Protein AF-A0A0R3S8S6-F1 (afdb_monomer)

Sequence (269 aa):
MDECARLHRIPRLSDKRCGFDFGYGSLNDTEYMCRTKYHIKIIQCVKDRWEAISDLPTEPDFLKVVWAHTLNTERYERAAAYICRQHNLRIFQQHKNACLREAEQAAESCSRQTDESIQELVKTLKNQSMNANGDTYHRDLGRIMQVYECKGMRKKLNCLHTLLTSYCSNDAVQLIMNYFIESLPKDCKYQYRIASSSDFDLITTAGSNPSAMQGDDGTPSRSGQPLPLHLSAALNHPIDPESLNHSDRPLSSFMPILLIASLILALDG

Structure (mmCIF, N/CA/C/O backbone):
data_AF-A0A0R3S8S6-F1
#
_entry.id   AF-A0A0R3S8S6-F1
#
loop_
_atom_site.group_PDB
_atom_site.id
_atom_site.type_symbol
_atom_site.label_atom_id
_atom_site.label_alt_id
_atom_site.label_comp_id
_atom_site.label_asym_id
_atom_site.label_entity_id
_atom_site.label_seq_id
_atom_site.pdbx_PDB_ins_code
_atom_site.Cartn_x
_atom_site.Cartn_y
_atom_site.Cartn_z
_atom_site.occupancy
_atom_site.B_iso_or_equiv
_atom_site.auth_seq_id
_atom_site.auth_comp_id
_atom_site.auth_asym_id
_atom_site.auth_atom_id
_atom_site.pdbx_PDB_model_num
ATOM 1 N N . MET A 1 1 ? -3.122 -7.075 -15.033 1.00 70.69 1 MET A N 1
ATOM 2 C CA . MET A 1 1 ? -3.807 -7.339 -13.745 1.00 70.69 1 MET A CA 1
ATOM 3 C C . MET A 1 1 ? -5.064 -8.171 -13.924 1.00 70.69 1 MET A C 1
ATOM 5 O O . MET A 1 1 ? -5.178 -9.189 -13.257 1.00 70.69 1 MET A O 1
ATOM 9 N N . ASP A 1 2 ? -5.968 -7.776 -14.820 1.00 80.31 2 ASP A N 1
ATOM 10 C CA . ASP A 1 2 ? -7.259 -8.448 -15.064 1.00 80.31 2 ASP A CA 1
ATOM 11 C C . ASP A 1 2 ? -7.095 -9.939 -15.334 1.00 80.31 2 ASP A C 1
ATOM 13 O O . ASP A 1 2 ? -7.774 -10.768 -14.736 1.00 80.31 2 ASP A O 1
ATOM 17 N N . GLU A 1 3 ? -6.104 -10.274 -16.155 1.00 87.00 3 GLU A N 1
ATOM 18 C CA . GLU A 1 3 ? -5.781 -11.657 -16.474 1.00 87.00 3 GLU A CA 1
ATOM 19 C C . GLU A 1 3 ? -5.323 -12.459 -15.249 1.00 87.00 3 GLU A C 1
ATOM 21 O O . GLU A 1 3 ? -5.787 -13.572 -15.030 1.00 87.00 3 GLU A O 1
ATOM 26 N N . CYS A 1 4 ? -4.486 -11.875 -14.389 1.00 88.50 4 CYS A N 1
ATOM 27 C CA . CYS A 1 4 ? -4.061 -12.515 -13.143 1.00 88.50 4 CYS A CA 1
ATOM 28 C C . CYS A 1 4 ? -5.217 -12.677 -12.151 1.00 88.50 4 CYS A C 1
ATOM 30 O O . CYS A 1 4 ? -5.338 -13.714 -11.503 1.00 88.50 4 CYS A O 1
ATOM 32 N N . ALA A 1 5 ? -6.100 -11.681 -12.052 1.00 87.62 5 ALA A N 1
ATOM 33 C CA . ALA A 1 5 ? -7.300 -11.767 -11.224 1.00 87.62 5 ALA A CA 1
ATOM 34 C C . ALA A 1 5 ? -8.238 -12.887 -11.715 1.00 87.62 5 ALA A C 1
ATOM 36 O O . ALA A 1 5 ? -8.707 -13.698 -10.914 1.00 87.62 5 ALA A O 1
ATOM 37 N N . ARG A 1 6 ? -8.434 -12.986 -13.038 1.00 91.00 6 ARG A N 1
ATOM 38 C CA . ARG A 1 6 ? -9.210 -14.043 -13.702 1.00 91.00 6 ARG A CA 1
ATOM 39 C C . ARG A 1 6 ? -8.610 -15.427 -13.453 1.00 91.00 6 ARG A C 1
ATOM 41 O O . ARG A 1 6 ? -9.325 -16.323 -13.009 1.00 91.00 6 ARG A O 1
ATOM 48 N N . LEU A 1 7 ? -7.307 -15.582 -13.683 1.00 90.38 7 LEU A N 1
ATOM 49 C CA . LEU A 1 7 ? -6.577 -16.843 -13.528 1.00 90.38 7 LEU A CA 1
ATOM 50 C C . LEU A 1 7 ? -6.649 -17.371 -12.092 1.00 90.38 7 LEU A C 1
ATOM 52 O O . LEU A 1 7 ? -6.899 -18.553 -11.870 1.00 90.38 7 LEU A O 1
ATOM 56 N N . HIS A 1 8 ? -6.507 -16.482 -11.109 1.00 87.25 8 HIS A N 1
ATOM 57 C CA . HIS A 1 8 ? -6.577 -16.848 -9.697 1.00 87.25 8 HIS A CA 1
ATOM 58 C C . HIS A 1 8 ? -7.996 -16.824 -9.108 1.00 87.25 8 HIS A C 1
ATOM 60 O O . HIS A 1 8 ? -8.154 -17.155 -7.934 1.00 87.25 8 HIS A O 1
ATOM 66 N N . ARG A 1 9 ? -9.023 -16.470 -9.897 1.00 89.44 9 ARG A N 1
ATOM 67 C CA . ARG A 1 9 ? -10.433 -16.359 -9.467 1.00 89.44 9 ARG A CA 1
ATOM 68 C C . ARG A 1 9 ? -10.610 -15.485 -8.220 1.00 89.44 9 ARG A C 1
ATOM 70 O O . ARG A 1 9 ? -11.323 -15.841 -7.284 1.00 89.44 9 ARG A O 1
ATOM 77 N N . ILE A 1 10 ? -9.934 -14.345 -8.204 1.00 86.19 10 ILE A N 1
ATOM 78 C CA . ILE A 1 10 ? -9.926 -13.390 -7.092 1.00 86.19 10 ILE A CA 1
ATOM 79 C C . ILE A 1 10 ? -10.331 -12.001 -7.586 1.00 86.19 10 ILE A C 1
ATOM 81 O O . ILE A 1 10 ? -10.156 -11.703 -8.769 1.00 86.19 10 ILE A O 1
ATOM 85 N N . PRO A 1 11 ? -10.859 -11.133 -6.701 1.00 80.75 11 PRO A N 1
ATOM 86 C CA . PRO A 1 11 ? -11.148 -9.756 -7.059 1.00 80.75 11 PRO A CA 1
ATOM 87 C C . PRO A 1 11 ? -9.906 -9.068 -7.614 1.00 80.75 11 PRO A C 1
ATOM 89 O O . PRO A 1 11 ? -8.798 -9.215 -7.091 1.00 80.75 11 PRO A O 1
ATOM 92 N N . ARG A 1 12 ? -10.113 -8.297 -8.677 1.00 80.50 12 ARG A N 1
ATOM 93 C CA . ARG A 1 12 ? -9.093 -7.409 -9.215 1.00 80.50 12 ARG A CA 1
ATOM 94 C C . ARG A 1 12 ? -8.690 -6.398 -8.141 1.00 80.50 12 ARG A C 1
ATOM 96 O O . ARG A 1 12 ? -9.543 -5.892 -7.415 1.00 80.50 12 ARG A O 1
ATOM 103 N N . LEU A 1 13 ? -7.400 -6.083 -8.066 1.00 77.62 13 LEU A N 1
ATOM 104 C CA . LEU A 1 13 ? -6.923 -5.011 -7.195 1.00 77.62 13 LEU A CA 1
ATOM 105 C C . LEU A 1 13 ? -7.536 -3.674 -7.632 1.00 77.62 13 LEU A C 1
ATOM 107 O O . LEU A 1 13 ? -7.738 -3.433 -8.825 1.00 77.62 13 LEU A O 1
ATOM 111 N N . SER A 1 14 ? -7.886 -2.837 -6.655 1.00 69.62 14 SER A N 1
ATOM 112 C CA . SER A 1 14 ? -8.436 -1.507 -6.922 1.00 69.62 14 SER A CA 1
ATOM 113 C C . SER A 1 14 ? -7.393 -0.636 -7.613 1.00 69.62 14 SER A C 1
ATOM 115 O O . SER A 1 14 ? -6.269 -0.525 -7.130 1.00 69.62 14 SER A O 1
ATOM 117 N N . ASP A 1 15 ? -7.797 0.046 -8.686 1.00 62.78 15 ASP A N 1
ATOM 118 C CA . ASP A 1 15 ? -6.952 1.057 -9.338 1.00 62.78 15 ASP A CA 1
ATOM 119 C C . ASP A 1 15 ? -6.905 2.374 -8.574 1.00 62.78 15 ASP A C 1
ATOM 121 O O . ASP A 1 15 ? -6.052 3.225 -8.830 1.00 62.78 15 ASP A O 1
ATOM 125 N N . LYS A 1 16 ? -7.865 2.589 -7.677 1.00 64.75 16 LYS A N 1
ATOM 126 C CA . LYS A 1 16 ? -7.995 3.834 -6.934 1.00 64.75 16 LYS A CA 1
ATOM 127 C C . LYS A 1 16 ? -7.338 3.666 -5.578 1.00 64.75 16 LYS A C 1
ATOM 129 O O . LYS A 1 16 ? -7.649 2.722 -4.847 1.00 64.75 16 LYS A O 1
ATOM 134 N N . ARG A 1 17 ? -6.481 4.630 -5.237 1.00 70.12 17 ARG A N 1
ATOM 135 C CA . ARG A 1 17 ? -6.082 4.864 -3.853 1.00 70.12 17 ARG A CA 1
ATOM 136 C C . ARG A 1 17 ? -7.316 5.308 -3.095 1.00 70.12 17 ARG A C 1
ATOM 138 O O . ARG A 1 17 ? -7.824 6.398 -3.333 1.00 70.12 17 ARG A O 1
ATOM 145 N N . CYS A 1 18 ? -7.797 4.440 -2.224 1.00 72.12 18 CYS A N 1
ATOM 146 C CA . CYS A 1 18 ? -8.945 4.708 -1.382 1.00 72.12 18 CYS A CA 1
ATOM 147 C C . CYS A 1 18 ? -8.538 4.509 0.071 1.00 72.12 18 CYS A C 1
ATOM 149 O O . CYS A 1 18 ? -7.822 3.563 0.416 1.00 72.12 18 CYS A O 1
ATOM 151 N N . GLY A 1 19 ? -8.998 5.427 0.911 1.00 85.56 19 GLY A N 1
ATOM 152 C CA . GLY A 1 19 ? -8.721 5.417 2.333 1.00 85.56 19 GLY A CA 1
ATOM 153 C C . GLY A 1 19 ? -7.234 5.352 2.679 1.00 85.56 19 GLY A C 1
ATOM 154 O O . GLY A 1 19 ? -6.403 6.083 2.138 1.00 85.56 19 GLY A O 1
ATOM 155 N N . PHE A 1 20 ? -6.880 4.426 3.565 1.00 86.94 20 PHE A N 1
ATOM 156 C CA . PHE A 1 20 ? -5.501 4.228 4.012 1.00 86.94 20 PHE A CA 1
ATOM 157 C C . PHE A 1 20 ? -4.547 3.752 2.911 1.00 86.94 20 PHE A C 1
ATOM 159 O O . PHE A 1 20 ? -3.335 3.832 3.104 1.00 86.94 20 PHE A O 1
ATOM 166 N N . ASP A 1 21 ? -5.055 3.269 1.771 1.00 85.94 21 ASP A N 1
ATOM 167 C CA . ASP A 1 21 ? -4.245 2.713 0.685 1.00 85.94 21 ASP A CA 1
ATOM 168 C C . ASP A 1 21 ? -3.327 1.589 1.194 1.00 85.94 21 ASP A C 1
ATOM 170 O O . ASP A 1 21 ? -2.100 1.707 1.241 1.00 85.94 21 ASP A O 1
ATOM 174 N N . PHE A 1 22 ? -3.948 0.491 1.637 1.00 83.19 22 PHE A N 1
ATOM 175 C CA . PHE A 1 22 ? -3.236 -0.692 2.124 1.00 83.19 22 PHE A CA 1
ATOM 176 C C . PHE A 1 22 ? -2.489 -1.447 1.007 1.00 83.19 22 PHE A C 1
ATOM 178 O O . PHE A 1 22 ? -1.800 -2.420 1.290 1.00 83.19 22 PHE A O 1
ATOM 185 N N . GLY A 1 23 ? -2.610 -1.044 -0.261 1.00 76.12 23 GLY A N 1
ATOM 186 C CA . GLY A 1 23 ? -2.022 -1.771 -1.393 1.00 76.12 23 GLY A CA 1
ATOM 187 C C . GLY A 1 23 ? -2.794 -3.033 -1.796 1.00 76.12 23 GLY A C 1
ATOM 188 O O . GLY A 1 23 ? -2.374 -3.754 -2.696 1.00 76.12 23 GLY A O 1
ATOM 189 N N . TYR A 1 24 ? -3.934 -3.299 -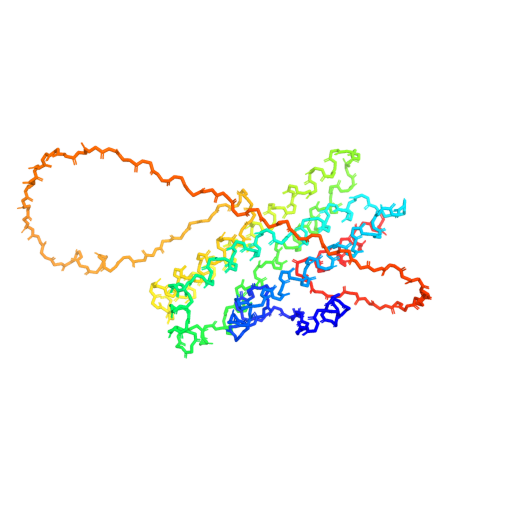1.156 1.00 74.25 24 TYR A N 1
ATOM 190 C CA . TYR A 1 24 ? -4.858 -4.364 -1.550 1.00 74.25 24 TYR A CA 1
ATOM 191 C C . TYR A 1 24 ? -6.316 -3.918 -1.633 1.00 74.25 24 TYR A C 1
ATOM 193 O O . TYR A 1 24 ? -7.094 -4.550 -2.341 1.00 74.25 24 TYR A O 1
ATOM 201 N N . GLY A 1 25 ? -6.687 -2.809 -1.000 1.00 77.69 25 GLY A N 1
ATOM 202 C CA . GLY A 1 25 ? -8.043 -2.284 -1.059 1.00 77.69 25 GLY A CA 1
ATOM 203 C C . GLY A 1 25 ? -8.373 -1.437 0.160 1.00 77.69 25 GLY A C 1
ATOM 204 O O . GLY A 1 25 ? -7.506 -0.764 0.723 1.00 77.69 25 GLY A O 1
ATOM 205 N N . SER A 1 26 ? -9.642 -1.491 0.542 1.00 82.75 26 SER A N 1
ATOM 206 C CA . SER A 1 26 ? -10.213 -0.797 1.695 1.00 82.75 26 SER A CA 1
ATOM 207 C C . SER A 1 26 ? -9.999 -1.573 2.996 1.00 82.75 26 SER A C 1
ATOM 209 O O . SER A 1 26 ? -9.589 -2.736 2.991 1.00 82.75 26 SER A O 1
ATOM 211 N N . LEU A 1 27 ? -10.403 -0.981 4.125 1.00 88.31 27 LEU A N 1
ATOM 212 C CA . LEU A 1 27 ? -10.488 -1.692 5.408 1.00 88.31 27 LEU A CA 1
ATOM 213 C C . LEU A 1 27 ? -11.359 -2.965 5.355 1.00 88.31 27 LEU A C 1
ATOM 215 O O . LEU A 1 27 ? -11.251 -3.840 6.217 1.00 88.31 27 LEU A O 1
ATOM 219 N N . ASN A 1 28 ? -12.276 -3.077 4.387 1.00 88.38 28 ASN A N 1
ATOM 220 C CA . ASN A 1 28 ? -13.128 -4.259 4.257 1.00 88.38 28 ASN A CA 1
ATOM 221 C C . ASN A 1 28 ? -12.386 -5.475 3.722 1.00 88.38 28 ASN A C 1
ATOM 223 O O . ASN A 1 28 ? -12.748 -6.601 4.064 1.00 88.38 28 ASN A O 1
ATOM 227 N N . ASP A 1 29 ? -11.325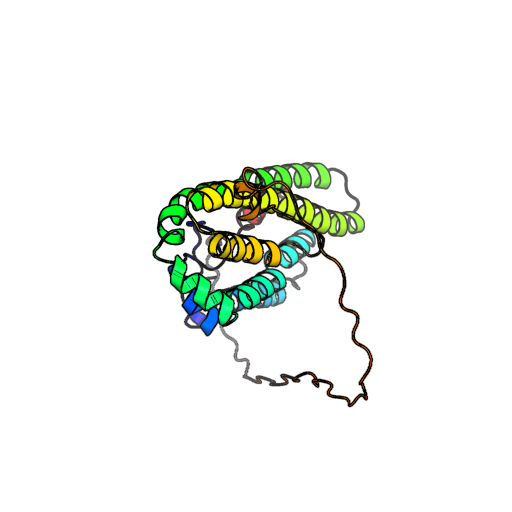 -5.243 2.962 1.00 88.88 29 ASP A N 1
ATOM 228 C CA . ASP A 1 29 ? -10.620 -6.294 2.250 1.00 88.88 29 ASP A CA 1
ATOM 229 C C . ASP A 1 29 ? -9.544 -6.955 3.120 1.00 88.88 29 ASP A C 1
ATOM 231 O O . ASP A 1 29 ? -9.046 -8.021 2.770 1.00 88.88 29 ASP A O 1
ATOM 235 N N . THR A 1 30 ? -9.219 -6.382 4.286 1.00 91.38 30 THR A N 1
ATOM 236 C CA . THR A 1 30 ? -8.148 -6.850 5.181 1.00 91.38 30 THR A CA 1
ATOM 237 C C . THR A 1 30 ? -8.312 -8.306 5.607 1.00 91.38 30 THR A C 1
ATOM 239 O O . THR A 1 30 ? -7.356 -9.074 5.552 1.00 91.38 30 THR A O 1
ATOM 242 N N . GLU A 1 31 ? -9.512 -8.742 5.996 1.00 92.44 31 GLU A N 1
ATOM 243 C CA . GLU A 1 31 ? -9.704 -10.141 6.401 1.00 92.44 31 GLU A CA 1
ATOM 244 C C . GLU A 1 31 ? -9.585 -11.103 5.220 1.00 92.44 31 GLU A C 1
ATOM 246 O O . GLU A 1 31 ? -8.969 -12.166 5.332 1.00 92.44 31 GLU A O 1
ATOM 251 N N . TYR A 1 32 ? -10.161 -10.726 4.077 1.00 91.69 32 TYR A N 1
ATOM 252 C CA . TYR A 1 32 ? -10.058 -11.515 2.857 1.00 91.69 32 TYR A CA 1
ATOM 253 C C . TYR A 1 32 ? -8.600 -11.602 2.392 1.00 91.69 32 TYR A C 1
ATOM 255 O O . TYR A 1 32 ? -8.122 -12.684 2.040 1.00 91.69 32 TYR A O 1
ATOM 263 N N . MET A 1 33 ? -7.862 -10.495 2.491 1.00 92.25 33 MET A N 1
ATOM 264 C CA . MET A 1 33 ? -6.422 -10.423 2.292 1.00 92.25 33 MET A CA 1
ATOM 265 C C . MET A 1 33 ? -5.693 -11.391 3.223 1.00 92.25 33 MET A C 1
ATOM 267 O O . MET A 1 33 ? -4.920 -12.210 2.730 1.00 92.25 33 MET A O 1
ATOM 271 N N . CYS A 1 34 ? -5.974 -11.379 4.526 1.00 94.56 34 CYS A N 1
ATOM 272 C CA . CYS A 1 34 ? -5.298 -12.259 5.477 1.00 94.56 34 CYS A CA 1
ATOM 273 C C . CYS A 1 34 ? -5.530 -13.744 5.197 1.00 94.56 34 CYS A C 1
ATOM 275 O O . CYS A 1 34 ? -4.618 -14.553 5.360 1.00 94.56 34 CYS A O 1
ATOM 277 N N . ARG A 1 35 ? -6.730 -14.109 4.732 1.00 93.38 35 ARG A N 1
ATOM 278 C CA . ARG A 1 35 ? -7.068 -15.500 4.393 1.00 93.38 35 ARG A CA 1
ATOM 279 C C . ARG A 1 35 ? -6.430 -15.960 3.086 1.00 93.38 35 ARG A C 1
ATOM 281 O O . ARG A 1 35 ? -5.998 -17.102 2.980 1.00 93.38 35 ARG A O 1
ATOM 288 N N . THR A 1 36 ? -6.407 -15.099 2.073 1.00 92.06 36 THR A N 1
ATOM 289 C CA . THR A 1 36 ? -6.117 -15.523 0.691 1.00 92.06 36 THR A CA 1
ATOM 290 C C . THR A 1 36 ? -4.777 -15.044 0.155 1.00 92.06 36 THR A C 1
ATOM 292 O O . THR A 1 36 ? -4.286 -15.615 -0.825 1.00 92.06 36 THR A O 1
ATOM 295 N N . LYS A 1 37 ? -4.212 -13.994 0.764 1.00 91.38 37 LYS A N 1
ATOM 296 C CA . LYS A 1 37 ? -3.073 -13.213 0.267 1.00 91.38 37 LYS A CA 1
ATOM 297 C C . LYS A 1 37 ? -3.257 -12.775 -1.194 1.00 91.38 37 LYS A C 1
ATOM 299 O O . LYS A 1 37 ? -2.295 -12.739 -1.955 1.00 91.38 37 LYS A O 1
ATOM 304 N N . TYR A 1 38 ? -4.496 -12.473 -1.603 1.00 90.25 38 TYR A N 1
ATOM 305 C CA . TYR A 1 38 ? -4.839 -12.262 -3.018 1.00 90.25 38 TYR A CA 1
ATOM 306 C C . TYR A 1 38 ? -4.002 -11.164 -3.691 1.00 90.25 38 TYR A C 1
ATOM 308 O O . TYR A 1 38 ? -3.574 -11.342 -4.825 1.00 90.25 38 TYR A O 1
ATOM 316 N N . HIS A 1 39 ? -3.710 -10.066 -2.992 1.00 87.88 39 HIS A N 1
ATOM 317 C CA . HIS A 1 39 ? -2.891 -8.982 -3.534 1.00 87.88 39 HIS A CA 1
ATOM 318 C C . HIS A 1 39 ? -1.466 -9.416 -3.888 1.00 87.88 39 HIS A C 1
ATOM 320 O O . HIS A 1 39 ? -1.012 -9.130 -4.990 1.00 87.88 39 HIS A O 1
ATOM 326 N N . ILE A 1 40 ? -0.806 -10.185 -3.016 1.00 91.12 40 ILE A N 1
ATOM 327 C CA . ILE A 1 40 ? 0.515 -10.769 -3.289 1.00 91.12 40 ILE A CA 1
ATOM 328 C C . ILE A 1 40 ? 0.433 -11.705 -4.495 1.00 91.12 40 ILE A C 1
ATOM 330 O O . ILE A 1 40 ? 1.253 -11.596 -5.396 1.00 91.12 40 ILE A O 1
ATOM 334 N N . LYS A 1 41 ? -0.592 -12.569 -4.563 1.00 91.44 41 LYS A N 1
ATOM 335 C CA . LYS A 1 41 ? -0.786 -13.488 -5.700 1.00 91.44 41 LYS A CA 1
ATOM 336 C C . LYS A 1 41 ? -0.939 -12.752 -7.030 1.00 91.44 41 LYS A C 1
ATOM 338 O O . LYS A 1 41 ? -0.344 -13.159 -8.019 1.00 91.44 41 LYS A O 1
ATOM 343 N N . ILE A 1 42 ? -1.715 -11.667 -7.063 1.00 89.00 42 ILE A N 1
ATOM 344 C CA . ILE A 1 42 ? -1.894 -10.877 -8.289 1.00 89.00 42 ILE A CA 1
ATOM 345 C C . ILE A 1 42 ? -0.589 -10.186 -8.673 1.00 89.00 42 ILE A C 1
ATOM 347 O O . ILE A 1 42 ? -0.217 -10.254 -9.840 1.00 89.00 42 ILE A O 1
ATOM 351 N N . ILE A 1 43 ? 0.102 -9.542 -7.725 1.00 87.88 43 ILE A N 1
ATOM 352 C CA . ILE A 1 43 ? 1.366 -8.846 -8.007 1.00 87.88 43 ILE A CA 1
ATOM 353 C C . ILE A 1 43 ? 2.420 -9.845 -8.498 1.00 87.88 43 ILE A C 1
ATOM 355 O O . ILE A 1 43 ? 3.059 -9.584 -9.512 1.00 87.88 43 ILE A O 1
ATOM 359 N N . GLN A 1 44 ? 2.537 -11.009 -7.852 1.00 90.00 44 GLN A N 1
ATOM 360 C CA . GLN A 1 44 ? 3.454 -12.069 -8.266 1.00 90.00 44 GLN A CA 1
ATOM 361 C C . GLN A 1 44 ? 3.111 -12.600 -9.661 1.00 90.00 44 GLN A C 1
ATOM 363 O O . GLN A 1 44 ? 3.986 -12.672 -10.506 1.00 90.00 44 GLN A O 1
ATOM 368 N N . CYS A 1 45 ? 1.837 -12.866 -9.959 1.00 90.94 45 CYS A N 1
ATOM 369 C CA . CYS A 1 45 ? 1.436 -13.272 -11.307 1.00 90.94 45 CYS A CA 1
ATOM 370 C C . CYS A 1 45 ? 1.777 -12.207 -12.362 1.00 90.94 45 CYS A C 1
ATOM 372 O O . CYS A 1 45 ? 2.211 -12.540 -13.461 1.00 90.94 45 CYS A O 1
ATOM 374 N N . VAL A 1 46 ? 1.590 -10.918 -12.055 1.00 88.19 46 VAL A N 1
ATOM 375 C CA . VAL A 1 46 ? 1.978 -9.837 -12.975 1.00 88.19 46 VAL A CA 1
ATOM 376 C C . VAL A 1 46 ? 3.491 -9.822 -13.174 1.00 88.19 46 VAL A C 1
ATOM 378 O O . VAL A 1 46 ? 3.935 -9.664 -14.308 1.00 88.19 46 VAL A O 1
ATOM 381 N N . LYS A 1 47 ? 4.259 -10.030 -12.100 1.00 87.12 47 LYS A N 1
ATOM 382 C CA . LYS A 1 47 ? 5.716 -10.150 -12.139 1.00 87.12 47 LYS A CA 1
ATOM 383 C C . LYS A 1 47 ? 6.159 -11.318 -13.017 1.00 87.12 47 LYS A C 1
ATOM 385 O O . LYS A 1 47 ? 6.855 -11.070 -13.989 1.00 87.12 47 LYS A O 1
ATOM 390 N N . ASP A 1 48 ? 5.685 -12.532 -12.749 1.00 88.50 48 ASP A N 1
ATOM 391 C CA . ASP A 1 48 ? 6.066 -13.744 -13.488 1.00 88.50 48 ASP A CA 1
ATOM 392 C C . ASP A 1 48 ? 5.763 -13.605 -14.986 1.00 88.50 48 ASP A C 1
ATOM 394 O O . ASP A 1 48 ? 6.551 -13.989 -15.848 1.00 88.50 48 ASP A O 1
ATOM 398 N N . ARG A 1 49 ? 4.609 -13.009 -15.314 1.00 87.06 49 ARG A N 1
ATOM 399 C CA . ARG A 1 49 ? 4.218 -1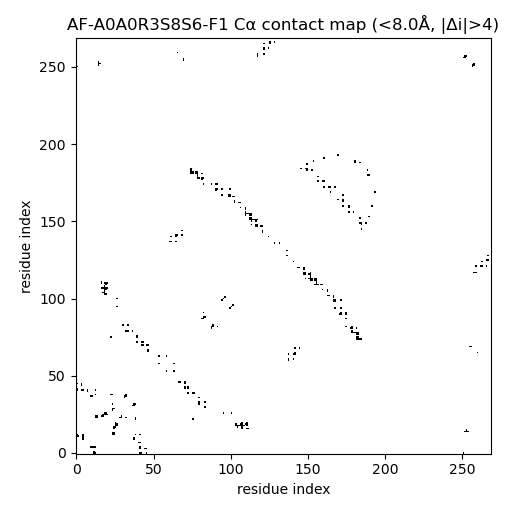2.758 -16.705 1.00 87.06 49 ARG A CA 1
ATOM 400 C C . ARG A 1 49 ? 5.087 -11.707 -17.379 1.00 87.06 49 ARG A C 1
ATOM 402 O O . ARG A 1 49 ? 5.334 -11.833 -18.572 1.00 87.06 49 ARG A O 1
ATOM 409 N N . TRP A 1 50 ? 5.485 -10.664 -16.656 1.00 83.44 50 TRP A N 1
ATOM 410 C CA . TRP A 1 50 ? 6.396 -9.662 -17.196 1.00 83.44 50 TRP A CA 1
ATOM 411 C C . TRP A 1 50 ? 7.794 -10.257 -17.389 1.00 83.44 50 TRP A C 1
ATOM 413 O O . TRP A 1 50 ? 8.3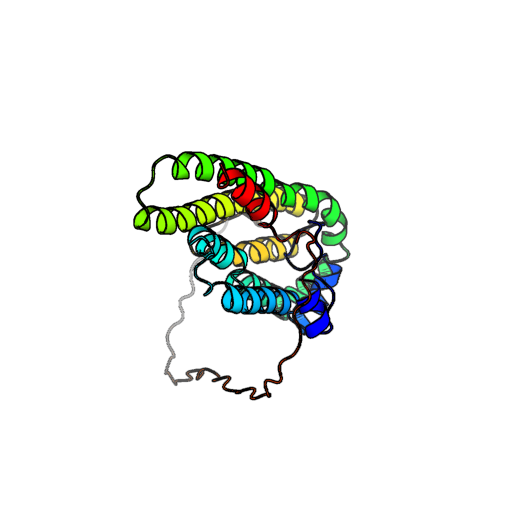49 -10.127 -18.473 1.00 83.44 50 TRP A O 1
ATOM 423 N N . GLU A 1 51 ? 8.312 -10.998 -16.407 1.00 83.25 51 GLU A N 1
ATOM 424 C CA . GLU A 1 51 ? 9.618 -11.664 -16.492 1.00 83.25 51 GLU A CA 1
ATOM 425 C C . GLU A 1 51 ? 9.681 -12.604 -17.707 1.00 83.25 51 GLU A C 1
ATOM 427 O O . GLU A 1 51 ? 10.634 -12.533 -18.478 1.00 83.25 51 GLU A O 1
ATOM 432 N N . ALA A 1 52 ? 8.612 -13.366 -17.972 1.00 82.44 52 ALA A N 1
ATOM 433 C CA . ALA A 1 52 ? 8.511 -14.252 -19.136 1.00 82.44 52 ALA A CA 1
ATOM 434 C C . ALA A 1 52 ? 8.535 -13.542 -20.508 1.00 82.44 52 ALA A C 1
ATOM 436 O O . ALA A 1 52 ? 8.767 -14.194 -21.524 1.00 82.44 52 ALA A O 1
ATOM 437 N N . ILE A 1 53 ? 8.261 -12.234 -20.561 1.00 77.81 53 ILE A N 1
ATOM 438 C CA . ILE A 1 53 ? 8.257 -11.428 -21.796 1.00 77.81 53 ILE A CA 1
ATOM 439 C C . ILE A 1 53 ? 9.502 -10.518 -21.858 1.00 77.81 53 ILE A C 1
ATOM 441 O O . ILE A 1 53 ? 9.954 -10.163 -22.943 1.00 77.81 53 ILE A O 1
ATOM 445 N N . SER A 1 54 ? 10.094 -10.180 -20.709 1.00 69.62 54 SER A N 1
ATOM 446 C CA . SER A 1 54 ? 11.220 -9.242 -20.577 1.00 69.62 54 SER A CA 1
ATOM 447 C C . SER A 1 54 ? 12.558 -9.744 -21.138 1.00 69.62 54 SER A C 1
ATOM 449 O O . SER A 1 54 ? 13.459 -8.941 -21.386 1.00 69.62 54 SER A O 1
ATOM 451 N N . ASP A 1 55 ? 12.684 -11.054 -21.381 1.00 64.94 55 ASP A N 1
ATOM 452 C CA . ASP A 1 55 ? 13.850 -11.663 -22.041 1.00 64.94 55 ASP A CA 1
ATOM 453 C C . ASP A 1 55 ? 13.877 -11.404 -23.562 1.00 64.94 55 ASP A C 1
ATOM 455 O O . ASP A 1 55 ? 14.816 -11.800 -24.257 1.00 64.94 55 ASP A O 1
ATOM 459 N N . LEU A 1 56 ? 12.865 -10.713 -24.104 1.00 64.38 56 LEU A N 1
ATOM 460 C CA . LEU A 1 56 ? 12.872 -10.259 -25.489 1.00 64.38 56 LEU A CA 1
ATOM 461 C C . LEU A 1 56 ? 13.907 -9.128 -25.677 1.00 64.38 56 LEU A C 1
ATOM 463 O O . LEU A 1 56 ? 13.890 -8.143 -24.937 1.00 64.38 56 LEU A O 1
ATOM 467 N N . PRO A 1 57 ? 14.773 -9.203 -26.707 1.00 57.50 57 PRO A N 1
ATOM 468 C CA . PRO A 1 57 ? 15.900 -8.281 -26.917 1.00 57.50 57 PRO A CA 1
ATOM 469 C C . PRO A 1 57 ? 15.503 -6.818 -27.184 1.00 57.50 57 PRO A C 1
ATOM 471 O O . PRO A 1 57 ? 16.368 -5.957 -27.310 1.00 57.50 57 PRO A O 1
ATOM 474 N N . THR A 1 58 ? 14.209 -6.530 -27.296 1.00 61.69 58 THR A N 1
ATOM 475 C CA . THR A 1 58 ? 13.648 -5.205 -27.571 1.00 61.69 58 THR A CA 1
ATOM 476 C C . THR A 1 58 ? 13.259 -4.411 -26.323 1.00 61.69 58 THR A C 1
ATOM 478 O O . THR A 1 58 ? 12.944 -3.233 -26.465 1.00 61.69 58 THR A O 1
ATOM 481 N N . GLU A 1 59 ? 13.246 -4.999 -25.119 1.00 64.00 59 GLU A N 1
ATOM 482 C CA . GLU A 1 59 ? 12.911 -4.232 -23.909 1.00 64.00 59 GLU A CA 1
ATOM 483 C C . GLU A 1 59 ? 14.109 -3.424 -23.374 1.00 64.00 59 GLU A C 1
ATOM 485 O O . GLU A 1 59 ? 15.168 -3.995 -23.101 1.00 64.00 59 GLU A O 1
ATOM 490 N N . PRO A 1 60 ? 13.943 -2.108 -23.137 1.00 71.25 60 PRO A N 1
ATOM 491 C CA . PRO A 1 60 ? 14.960 -1.294 -22.485 1.00 71.25 60 PRO A CA 1
ATOM 492 C C . PRO A 1 60 ? 15.289 -1.770 -21.060 1.00 71.25 60 PRO A C 1
ATOM 494 O O . PRO A 1 60 ? 14.400 -1.924 -20.221 1.00 71.25 60 PRO A O 1
ATOM 497 N N . ASP A 1 61 ? 16.576 -1.880 -20.723 1.00 74.62 61 ASP A N 1
ATOM 498 C CA . ASP A 1 61 ? 17.033 -2.328 -19.395 1.00 74.62 61 ASP A CA 1
ATOM 499 C C . ASP A 1 61 ? 16.552 -1.434 -18.234 1.00 74.62 61 ASP A C 1
ATOM 501 O O . ASP A 1 61 ? 16.436 -1.883 -17.091 1.00 74.62 61 ASP A O 1
ATOM 505 N N . PHE A 1 62 ? 16.198 -0.170 -18.499 1.00 74.38 62 PHE A N 1
ATOM 506 C CA . PHE A 1 62 ? 15.606 0.700 -17.477 1.00 74.38 62 PHE A CA 1
ATOM 507 C C . PHE A 1 62 ? 14.222 0.203 -17.032 1.00 74.38 62 PHE A C 1
ATOM 509 O O . PHE A 1 62 ? 13.904 0.290 -15.843 1.00 74.38 62 PHE A O 1
ATOM 516 N N . LEU A 1 63 ? 13.412 -0.347 -17.949 1.00 76.06 63 LEU A N 1
ATOM 517 C CA . LEU A 1 63 ? 12.102 -0.903 -17.608 1.00 76.06 63 LEU A CA 1
ATOM 518 C C . LEU A 1 63 ? 12.272 -2.102 -16.688 1.00 76.06 63 LEU A C 1
ATOM 520 O O . LEU A 1 63 ? 11.519 -2.221 -15.725 1.00 76.06 63 LEU A O 1
ATOM 524 N N . LYS A 1 64 ? 13.309 -2.921 -16.897 1.00 79.00 64 LYS A N 1
ATOM 525 C CA . LYS A 1 64 ? 13.602 -4.057 -16.017 1.00 79.00 64 LYS A CA 1
ATOM 526 C C . LYS A 1 64 ? 13.820 -3.625 -14.569 1.00 79.00 64 LYS A C 1
ATOM 528 O O . LYS A 1 64 ? 13.240 -4.209 -13.655 1.00 79.00 64 LYS A O 1
ATOM 533 N N . VAL A 1 65 ? 14.583 -2.551 -14.352 1.00 81.31 65 VAL A N 1
ATOM 534 C CA . VAL A 1 65 ? 14.798 -1.979 -13.010 1.00 81.31 65 VAL A CA 1
ATOM 535 C C . VAL A 1 65 ? 13.493 -1.441 -12.422 1.00 81.31 65 VAL A C 1
ATOM 537 O O . VAL A 1 65 ? 13.172 -1.725 -11.265 1.00 81.31 65 VAL A O 1
ATOM 540 N N . VAL A 1 66 ? 12.721 -0.690 -13.214 1.00 80.62 66 VAL A N 1
ATOM 541 C CA . VAL A 1 66 ? 11.446 -0.112 -12.770 1.00 80.62 66 VAL A CA 1
ATOM 542 C C . VAL A 1 66 ? 10.479 -1.215 -12.360 1.00 80.62 66 VAL A C 1
ATOM 544 O O . VAL A 1 66 ? 9.932 -1.154 -11.260 1.00 80.62 66 VAL A O 1
ATOM 547 N N . TRP A 1 67 ? 10.291 -2.242 -13.188 1.00 82.31 67 TRP A N 1
ATOM 548 C CA . TRP A 1 67 ? 9.381 -3.350 -12.912 1.00 82.31 67 TRP A CA 1
ATOM 549 C C . TRP A 1 67 ? 9.824 -4.186 -11.716 1.00 82.31 67 TRP A C 1
ATOM 551 O O . TRP A 1 67 ? 9.003 -4.438 -10.833 1.00 82.31 67 TRP A O 1
ATOM 561 N N . ALA A 1 68 ? 11.112 -4.521 -11.612 1.00 83.56 68 ALA A N 1
ATOM 562 C CA . ALA A 1 68 ? 11.652 -5.237 -10.457 1.00 83.56 68 ALA A CA 1
ATOM 563 C C . ALA A 1 68 ? 11.414 -4.476 -9.140 1.00 83.56 68 ALA A C 1
ATOM 565 O O . ALA A 1 68 ? 11.062 -5.077 -8.124 1.00 83.56 68 ALA A O 1
ATOM 566 N N . HIS A 1 69 ? 11.548 -3.145 -9.152 1.00 84.38 69 HIS A N 1
ATOM 567 C CA . HIS A 1 69 ? 11.279 -2.291 -7.988 1.00 84.38 69 HIS A CA 1
ATOM 568 C C . HIS A 1 69 ? 9.778 -2.186 -7.660 1.00 84.38 69 HIS A C 1
ATOM 570 O O . HIS A 1 69 ? 9.346 -2.202 -6.503 1.00 84.38 69 HIS A O 1
ATOM 576 N N . THR A 1 70 ? 8.966 -2.082 -8.704 1.00 80.81 70 THR A N 1
ATOM 577 C CA . THR A 1 70 ? 7.511 -1.898 -8.662 1.00 80.81 70 THR A CA 1
ATOM 578 C C . THR A 1 70 ? 6.777 -3.129 -8.153 1.00 80.81 70 THR A C 1
ATOM 580 O O . THR A 1 70 ? 5.914 -3.027 -7.281 1.00 80.81 70 THR A O 1
ATOM 583 N N . LEU A 1 71 ? 7.123 -4.287 -8.708 1.00 85.56 71 LEU A N 1
ATOM 584 C CA . LEU A 1 71 ? 6.436 -5.557 -8.497 1.00 85.56 71 LEU A CA 1
ATOM 585 C C . LEU A 1 71 ? 7.074 -6.376 -7.370 1.00 85.56 71 LEU A C 1
ATOM 587 O O . LEU A 1 71 ? 6.772 -7.555 -7.207 1.00 85.56 71 LEU A O 1
ATOM 591 N N . ASN A 1 72 ? 7.952 -5.759 -6.575 1.00 85.00 72 ASN A N 1
ATOM 592 C CA . ASN A 1 72 ? 8.536 -6.398 -5.408 1.00 85.00 72 ASN A CA 1
ATOM 593 C C . ASN A 1 72 ? 7.456 -6.659 -4.342 1.00 85.00 72 ASN A C 1
ATOM 595 O O . ASN A 1 72 ? 6.941 -5.732 -3.707 1.00 85.00 72 ASN A O 1
ATOM 599 N N . THR A 1 73 ? 7.139 -7.936 -4.131 1.00 89.31 73 THR A N 1
ATOM 600 C CA . THR A 1 73 ? 6.138 -8.395 -3.165 1.00 89.31 73 THR A CA 1
ATOM 601 C C . THR A 1 73 ? 6.643 -8.427 -1.727 1.00 89.31 73 THR A C 1
ATOM 603 O O . THR A 1 73 ? 5.817 -8.342 -0.820 1.00 89.31 73 THR A O 1
ATOM 606 N N . GLU A 1 74 ? 7.960 -8.468 -1.483 1.00 91.56 74 GLU A N 1
ATOM 607 C CA . GLU A 1 74 ? 8.540 -8.688 -0.147 1.00 91.56 74 GLU A CA 1
ATOM 608 C C . GLU A 1 74 ? 8.003 -7.687 0.888 1.00 91.56 74 GLU A C 1
ATOM 610 O O . GLU A 1 74 ? 7.752 -8.034 2.042 1.00 91.56 74 GLU A O 1
ATOM 615 N N . ARG A 1 75 ? 7.816 -6.421 0.488 1.00 89.75 75 ARG A N 1
ATOM 616 C CA . ARG A 1 75 ? 7.292 -5.369 1.376 1.00 89.75 75 ARG A CA 1
ATOM 617 C C . ARG A 1 75 ? 5.821 -5.577 1.738 1.00 89.75 75 ARG A C 1
ATOM 619 O O . ARG A 1 75 ? 5.437 -5.386 2.890 1.00 89.75 75 ARG A O 1
ATOM 626 N N . TYR A 1 76 ? 5.008 -6.014 0.780 1.00 90.00 76 TYR A N 1
ATOM 627 C CA . TYR A 1 76 ? 3.592 -6.300 1.008 1.00 90.00 76 TYR A CA 1
ATOM 628 C C . TYR A 1 76 ? 3.418 -7.584 1.821 1.00 90.00 76 TYR A C 1
ATOM 630 O O . TYR A 1 76 ? 2.542 -7.659 2.677 1.00 90.00 76 TYR A O 1
ATOM 638 N N . GLU A 1 77 ? 4.303 -8.563 1.630 1.00 94.12 77 GLU A N 1
ATOM 639 C CA . GLU A 1 77 ? 4.348 -9.785 2.430 1.00 94.12 77 GLU A CA 1
ATOM 640 C C . GLU A 1 77 ? 4.656 -9.509 3.900 1.00 94.12 77 GLU A C 1
ATOM 642 O O . GLU A 1 77 ? 3.948 -10.031 4.763 1.00 94.12 77 GLU A O 1
ATOM 647 N N . ARG A 1 78 ? 5.651 -8.661 4.202 1.00 95.12 78 ARG A N 1
ATOM 648 C CA . ARG A 1 78 ? 5.947 -8.243 5.585 1.00 95.12 78 ARG A CA 1
ATOM 649 C C . ARG A 1 78 ? 4.762 -7.530 6.229 1.00 95.12 78 ARG A C 1
ATOM 651 O O . ARG A 1 78 ? 4.333 -7.909 7.318 1.00 95.12 78 ARG A O 1
ATOM 658 N N . ALA A 1 79 ? 4.186 -6.551 5.533 1.00 94.38 79 ALA A N 1
ATOM 659 C CA . ALA A 1 79 ? 3.054 -5.781 6.037 1.00 94.38 79 ALA A CA 1
ATOM 660 C C . ALA A 1 79 ? 1.808 -6.660 6.269 1.00 94.38 79 ALA A C 1
ATOM 662 O O . ALA A 1 79 ? 1.166 -6.580 7.320 1.00 94.38 79 ALA A O 1
ATOM 663 N N . ALA A 1 80 ? 1.505 -7.569 5.336 1.00 94.75 80 ALA A N 1
ATOM 664 C CA . ALA A 1 80 ? 0.447 -8.563 5.494 1.00 94.75 80 ALA A CA 1
ATOM 665 C C . ALA A 1 80 ? 0.737 -9.506 6.672 1.00 94.75 80 ALA A C 1
ATOM 667 O O . ALA A 1 80 ? -0.130 -9.732 7.514 1.00 94.75 80 ALA A O 1
ATOM 668 N N . ALA A 1 81 ? 1.966 -10.018 6.786 1.00 96.69 81 ALA A N 1
ATOM 669 C CA . ALA A 1 81 ? 2.369 -10.881 7.893 1.00 96.69 81 ALA A CA 1
ATOM 670 C C . ALA A 1 81 ? 2.241 -10.186 9.254 1.00 96.69 81 ALA A C 1
ATOM 672 O O . ALA A 1 81 ? 1.950 -10.863 10.237 1.00 96.69 81 ALA A O 1
ATOM 673 N N . TYR A 1 82 ? 2.429 -8.866 9.321 1.00 97.56 82 TYR A N 1
ATOM 674 C CA . TYR A 1 82 ? 2.206 -8.074 10.525 1.00 97.56 82 TYR A CA 1
ATOM 675 C C . TYR A 1 82 ? 0.719 -7.960 10.877 1.00 97.56 82 TYR A C 1
ATOM 677 O O . TYR A 1 82 ? 0.317 -8.387 11.961 1.00 97.56 82 TYR A O 1
ATOM 685 N N . ILE A 1 83 ? -0.118 -7.412 9.989 1.00 96.44 83 ILE A N 1
ATOM 686 C CA . ILE A 1 83 ? -1.528 -7.134 10.327 1.00 96.44 83 ILE A CA 1
ATOM 687 C C . ILE A 1 83 ? -2.350 -8.417 10.507 1.00 96.44 83 ILE A C 1
ATOM 689 O O . ILE A 1 83 ? -3.284 -8.444 11.303 1.00 96.44 83 ILE A O 1
ATOM 693 N N . CYS A 1 84 ? -1.967 -9.505 9.833 1.00 97.00 84 CYS A N 1
ATOM 694 C CA . CYS A 1 84 ? -2.667 -10.785 9.900 1.00 97.00 84 CYS A CA 1
ATOM 695 C C . CYS A 1 84 ? -2.270 -11.668 11.089 1.00 97.00 84 CYS A C 1
ATOM 697 O O . CYS A 1 84 ? -2.817 -12.764 11.232 1.00 97.00 84 CYS A O 1
ATOM 699 N N . ARG A 1 85 ? -1.346 -11.234 11.963 1.00 97.69 85 ARG A N 1
ATOM 700 C CA . ARG A 1 85 ? -1.106 -11.944 13.232 1.00 97.69 85 ARG A CA 1
ATOM 701 C C . ARG A 1 85 ? -2.380 -11.921 14.063 1.00 97.69 85 ARG A C 1
ATOM 703 O O . ARG A 1 85 ? -3.024 -10.884 14.156 1.00 97.69 85 ARG A O 1
ATOM 710 N N . GLN A 1 86 ? -2.705 -13.028 14.729 1.00 96.94 86 GLN A N 1
ATOM 711 C CA . GLN A 1 86 ? -3.970 -13.177 15.461 1.00 96.94 86 GLN A CA 1
ATOM 712 C C . GLN A 1 86 ? -4.249 -12.024 16.440 1.00 96.94 86 GLN A C 1
ATOM 714 O O . GLN A 1 86 ? -5.372 -11.532 16.507 1.00 96.94 86 GLN A O 1
ATOM 719 N N . HIS A 1 87 ? -3.229 -11.576 17.176 1.00 97.50 87 HIS A N 1
ATOM 720 C CA . HIS A 1 87 ? -3.343 -10.436 18.086 1.00 97.50 87 HIS A CA 1
ATOM 721 C C . HIS A 1 87 ? -3.635 -9.119 17.343 1.00 97.50 87 HIS A C 1
ATOM 723 O O . HIS A 1 87 ? -4.601 -8.434 17.667 1.00 97.50 87 HIS A O 1
ATOM 729 N N . ASN A 1 88 ? -2.860 -8.808 16.302 1.00 98.25 88 ASN A N 1
ATOM 730 C CA . ASN A 1 88 ? -3.004 -7.585 15.507 1.00 98.25 88 ASN A CA 1
ATOM 731 C C . ASN A 1 88 ? -4.338 -7.539 14.754 1.00 98.25 88 ASN A C 1
ATOM 733 O O . ASN A 1 88 ? -4.990 -6.499 14.711 1.00 98.25 88 ASN A O 1
ATOM 737 N N . LEU A 1 89 ? -4.782 -8.678 14.222 1.00 96.81 89 LEU A N 1
ATOM 738 C CA . LEU A 1 89 ? -6.067 -8.793 13.547 1.00 96.81 89 LEU A CA 1
ATOM 739 C C . LEU A 1 89 ? -7.236 -8.589 14.522 1.00 96.81 89 LEU A C 1
ATOM 741 O O . LEU A 1 89 ? -8.242 -7.998 14.143 1.00 96.81 89 LEU A O 1
ATOM 745 N N . ARG A 1 90 ? -7.098 -9.007 15.788 1.00 97.56 90 ARG A N 1
ATOM 746 C CA . ARG A 1 90 ? -8.102 -8.733 16.827 1.00 97.56 90 ARG A CA 1
ATOM 747 C C . ARG A 1 90 ? -8.205 -7.235 17.128 1.00 97.56 90 ARG A C 1
ATOM 749 O O . ARG A 1 90 ? -9.315 -6.715 17.174 1.00 97.56 90 ARG A O 1
ATOM 756 N N . ILE A 1 91 ? -7.069 -6.545 17.273 1.00 97.81 91 ILE A N 1
ATOM 757 C CA . ILE A 1 91 ? -7.030 -5.078 17.430 1.00 97.81 91 ILE A CA 1
ATOM 758 C C . ILE A 1 91 ? -7.674 -4.415 16.207 1.00 97.81 91 ILE A C 1
ATOM 760 O O . ILE A 1 91 ? -8.539 -3.554 16.347 1.00 97.81 91 ILE A O 1
ATOM 764 N N . PHE A 1 92 ? -7.322 -4.864 14.998 1.00 97.00 92 PHE A N 1
ATOM 765 C CA . PHE A 1 92 ? -7.919 -4.356 13.765 1.00 97.00 92 PHE A CA 1
ATOM 766 C C . PHE A 1 92 ? -9.443 -4.474 13.790 1.00 97.00 92 PHE A C 1
ATOM 768 O O . PHE A 1 92 ? -10.136 -3.495 13.543 1.00 97.00 92 PHE A O 1
ATOM 775 N N . GLN A 1 93 ? -9.973 -5.655 14.116 1.00 96.88 93 GLN A N 1
ATOM 776 C CA . GLN A 1 93 ? -11.413 -5.914 14.167 1.00 96.88 93 GLN A CA 1
ATOM 777 C C . GLN A 1 93 ? -12.131 -5.028 15.184 1.00 96.88 93 GLN A C 1
ATOM 779 O O . GLN A 1 93 ? -13.197 -4.499 14.875 1.00 96.88 93 GLN A O 1
ATOM 784 N N . GLN A 1 94 ? -11.530 -4.833 16.360 1.00 97.44 94 GLN A N 1
ATOM 785 C CA . GLN A 1 94 ? -12.066 -3.963 17.404 1.00 97.44 94 GLN A CA 1
ATOM 786 C C . GLN A 1 94 ? -12.200 -2.511 16.927 1.00 97.44 94 GLN A C 1
ATOM 788 O O . GLN A 1 94 ? -13.207 -1.864 17.203 1.00 97.44 94 GLN A O 1
ATOM 793 N N . HIS A 1 95 ? -11.217 -2.012 16.174 1.00 97.38 95 HIS A N 1
ATOM 794 C CA . HIS A 1 95 ? -11.159 -0.603 15.770 1.00 97.38 95 HIS A CA 1
ATOM 795 C C . HIS A 1 95 ? -11.704 -0.319 14.370 1.00 97.38 95 HIS A C 1
ATOM 797 O O . HIS A 1 95 ? -11.971 0.838 14.041 1.00 97.38 95 HIS A O 1
ATOM 803 N N . LYS A 1 96 ? -11.914 -1.356 13.548 1.00 95.69 96 LYS A N 1
ATOM 804 C CA . LYS A 1 96 ? -12.310 -1.252 12.134 1.00 95.69 96 LYS A CA 1
ATOM 805 C C . LYS A 1 96 ? -13.535 -0.368 11.932 1.00 95.69 96 LYS A C 1
ATOM 807 O O . LYS A 1 96 ? -13.503 0.509 11.080 1.00 95.69 96 LYS A O 1
ATOM 812 N N . ASN A 1 97 ? -14.613 -0.638 12.667 1.00 95.31 97 ASN A N 1
ATOM 813 C CA . ASN A 1 97 ? -15.883 0.089 12.548 1.00 95.31 97 ASN A CA 1
ATOM 814 C C . ASN A 1 97 ? -16.058 1.173 13.621 1.00 95.31 97 ASN A C 1
ATOM 816 O O . ASN A 1 97 ? -17.086 1.839 13.625 1.00 95.31 97 ASN A O 1
ATOM 820 N N . ALA A 1 98 ? -15.084 1.315 14.521 1.00 93.81 98 ALA A N 1
ATOM 821 C CA . ALA A 1 98 ? -15.003 2.433 15.445 1.00 93.81 98 ALA A CA 1
ATOM 822 C C . ALA A 1 98 ? -14.202 3.551 14.757 1.00 93.81 98 ALA A C 1
ATOM 824 O O . ALA A 1 98 ? -14.617 4.073 13.726 1.00 93.81 98 ALA A O 1
ATOM 825 N N . CYS A 1 99 ? -13.004 3.852 15.246 1.00 96.62 99 CYS A N 1
ATOM 826 C CA . CYS A 1 99 ? -12.247 5.002 14.772 1.00 96.62 99 CYS A CA 1
ATOM 827 C C . CYS A 1 99 ? -11.683 4.864 13.342 1.00 96.62 99 CYS A C 1
ATOM 829 O O . CYS A 1 99 ? -11.561 5.859 12.626 1.00 96.62 99 CYS A O 1
ATOM 831 N N . LEU A 1 100 ? -11.333 3.650 12.886 1.00 95.69 100 LEU A N 1
ATOM 832 C CA . LEU A 1 100 ? -10.649 3.485 11.594 1.00 95.69 100 LEU A CA 1
ATOM 833 C C . LEU A 1 100 ? -11.574 3.793 10.416 1.00 95.69 100 LEU A C 1
ATOM 835 O O . LEU A 1 100 ? -11.125 4.388 9.437 1.00 95.69 100 LEU A O 1
ATOM 839 N N . ARG A 1 101 ? -12.857 3.422 10.506 1.00 94.44 101 ARG A N 1
ATOM 840 C CA . ARG A 1 101 ? -13.842 3.737 9.465 1.00 94.44 101 ARG A CA 1
ATOM 841 C C . ARG A 1 101 ? -14.041 5.239 9.322 1.00 94.44 101 ARG A C 1
ATOM 843 O O . ARG A 1 101 ? -14.090 5.734 8.202 1.00 94.44 101 ARG A O 1
ATOM 850 N N . GLU A 1 102 ? -14.147 5.943 10.442 1.00 93.31 102 GLU A N 1
ATOM 851 C CA . GLU A 1 102 ? -14.350 7.394 10.468 1.00 93.31 102 GLU A CA 1
ATOM 852 C C . GLU A 1 102 ? -13.149 8.135 9.870 1.00 93.31 102 GLU A C 1
ATOM 854 O O . GLU A 1 102 ? -13.312 9.070 9.087 1.00 93.31 102 GLU A O 1
ATOM 859 N N . ALA A 1 103 ? -11.936 7.659 10.158 1.00 93.75 103 ALA A N 1
ATOM 860 C CA . ALA A 1 103 ? -10.710 8.226 9.614 1.00 93.75 103 ALA A CA 1
ATOM 861 C C . ALA A 1 103 ? -10.443 7.843 8.145 1.00 93.75 103 ALA A C 1
ATOM 863 O O . ALA A 1 103 ? -9.576 8.454 7.521 1.00 93.75 103 ALA A O 1
ATOM 864 N N . GLU A 1 104 ? -11.149 6.860 7.568 1.00 90.38 104 GLU A N 1
ATOM 865 C CA . GLU A 1 104 ? -10.822 6.289 6.253 1.00 90.38 104 GLU A CA 1
ATOM 866 C C . GLU A 1 104 ? -10.825 7.360 5.154 1.00 90.38 104 GLU A C 1
ATOM 868 O O . GLU A 1 104 ? -9.834 7.503 4.445 1.00 90.38 104 GLU A O 1
ATOM 873 N N . GLN A 1 105 ? -11.867 8.189 5.053 1.00 89.12 105 GLN A N 1
ATOM 874 C CA . GLN A 1 105 ? -11.923 9.233 4.021 1.00 89.12 105 GLN A CA 1
ATOM 875 C C . GLN A 1 105 ? -10.801 10.274 4.179 1.00 89.12 105 GLN A C 1
ATOM 877 O O . GLN A 1 105 ? -10.169 10.663 3.196 1.00 89.12 105 GLN A O 1
ATOM 882 N N . ALA A 1 106 ? -10.516 10.703 5.411 1.00 91.94 106 ALA A N 1
ATOM 883 C CA . ALA A 1 106 ? -9.434 11.648 5.686 1.00 91.94 106 ALA A CA 1
ATOM 884 C C . ALA A 1 106 ? -8.049 11.033 5.408 1.00 91.94 106 ALA A C 1
ATOM 886 O O . ALA A 1 106 ? -7.149 11.718 4.920 1.00 91.94 106 ALA A O 1
ATOM 887 N N . ALA A 1 107 ? -7.886 9.729 5.639 1.00 92.31 107 ALA A N 1
ATOM 888 C CA . ALA A 1 107 ? -6.653 9.004 5.357 1.00 92.31 107 ALA A CA 1
ATOM 889 C C . ALA A 1 107 ? -6.323 8.954 3.854 1.00 92.31 107 ALA A C 1
ATOM 891 O O . ALA A 1 107 ? -5.146 8.883 3.496 1.00 92.31 107 ALA A O 1
ATOM 892 N N . GLU A 1 108 ? -7.316 9.071 2.964 1.00 90.12 108 GLU A N 1
ATOM 893 C CA . GLU A 1 108 ? -7.077 9.131 1.515 1.00 90.12 108 GLU A CA 1
ATOM 894 C C . GLU A 1 108 ? -6.210 10.336 1.123 1.00 90.12 108 GLU A C 1
ATOM 896 O O . GLU A 1 108 ? -5.298 10.208 0.303 1.00 90.12 108 GLU A O 1
ATOM 901 N N . SER A 1 109 ? -6.425 11.489 1.766 1.00 89.69 109 SER A N 1
ATOM 902 C CA . SER A 1 109 ? -5.578 12.679 1.604 1.00 89.69 109 SER A CA 1
ATOM 903 C C . SER A 1 109 ? -4.120 12.387 1.975 1.00 89.69 109 SER A C 1
ATOM 905 O O . SER A 1 109 ? -3.198 12.738 1.233 1.00 89.69 109 SER A O 1
ATOM 907 N N . CYS A 1 110 ? -3.894 11.658 3.073 1.00 91.56 110 CYS A N 1
ATOM 908 C CA . CYS A 1 110 ? -2.553 11.243 3.477 1.00 91.56 110 CYS A CA 1
ATOM 909 C C . CYS A 1 110 ? -1.905 10.298 2.458 1.00 91.56 110 CYS A C 1
ATOM 911 O O . CYS A 1 110 ? -0.706 10.397 2.200 1.00 91.56 110 CYS A O 1
ATOM 913 N N . SER A 1 111 ? -2.678 9.406 1.839 1.00 85.75 111 SER A N 1
ATOM 914 C CA . SER A 1 111 ? -2.178 8.479 0.816 1.00 85.75 111 SER A CA 1
ATOM 915 C C . SER A 1 111 ? -1.702 9.202 -0.453 1.00 85.75 111 SER A C 1
ATOM 917 O O . SER A 1 111 ? -0.696 8.806 -1.053 1.00 85.75 111 SER A O 1
ATOM 919 N N . ARG A 1 112 ? -2.348 10.319 -0.816 1.00 85.12 112 ARG A N 1
ATOM 920 C CA . ARG A 1 112 ? -1.950 11.177 -1.949 1.00 85.12 112 ARG A CA 1
ATOM 921 C C . ARG A 1 112 ? -0.629 11.922 -1.734 1.00 85.12 112 ARG A C 1
ATOM 923 O O . ARG A 1 112 ? -0.021 12.356 -2.703 1.00 85.12 112 ARG A O 1
ATOM 930 N N . GLN A 1 113 ? -0.097 11.989 -0.511 1.00 81.75 113 GLN A N 1
ATOM 931 C CA . GLN A 1 113 ? 1.218 12.603 -0.232 1.00 81.75 113 GLN A CA 1
ATOM 932 C C . GLN A 1 113 ? 2.382 11.935 -0.979 1.00 81.75 113 GLN A C 1
ATOM 934 O O . GLN A 1 113 ? 3.450 12.522 -1.169 1.00 81.75 113 GLN A O 1
ATOM 939 N N . THR A 1 114 ? 2.189 10.692 -1.414 1.00 79.94 114 THR A N 1
ATOM 940 C CA . THR A 1 114 ? 3.172 9.993 -2.241 1.00 79.94 114 THR A CA 1
ATOM 941 C C . THR A 1 114 ? 3.208 10.529 -3.681 1.00 79.94 114 THR A C 1
ATOM 943 O O . THR A 1 114 ? 4.264 10.458 -4.303 1.00 79.94 114 THR A O 1
ATOM 946 N N . ASP A 1 115 ? 2.134 11.150 -4.192 1.00 80.12 115 ASP A N 1
ATOM 947 C CA . ASP A 1 115 ? 2.062 11.679 -5.567 1.00 80.12 115 ASP A CA 1
ATOM 948 C C . ASP A 1 115 ? 3.126 12.740 -5.841 1.00 80.12 115 ASP A C 1
ATOM 950 O O . ASP A 1 115 ? 3.798 12.692 -6.870 1.00 80.12 115 ASP A O 1
ATOM 954 N N . GLU A 1 116 ? 3.350 13.650 -4.891 1.00 81.56 116 GLU A N 1
ATOM 955 C CA . GLU A 1 116 ? 4.395 14.673 -5.002 1.00 81.56 116 GLU A CA 1
ATOM 956 C C . GLU A 1 116 ? 5.784 14.045 -5.168 1.00 81.56 116 GLU A C 1
ATOM 958 O O . GLU A 1 116 ? 6.598 14.510 -5.964 1.00 81.56 116 GLU A O 1
ATOM 963 N N . SER A 1 117 ? 6.050 12.958 -4.436 1.00 83.31 117 SER A N 1
ATOM 964 C CA . SER A 1 117 ? 7.343 12.266 -4.497 1.00 83.31 117 SER A CA 1
ATOM 965 C C . SER A 1 117 ? 7.509 11.492 -5.805 1.00 83.31 117 SER A C 1
ATOM 967 O O . SER A 1 117 ? 8.616 11.430 -6.330 1.00 83.31 117 SER A O 1
ATOM 969 N N . ILE A 1 118 ? 6.420 10.969 -6.379 1.00 79.50 118 ILE A N 1
ATOM 970 C CA . ILE A 1 118 ? 6.435 10.399 -7.732 1.00 79.50 118 ILE A CA 1
ATOM 971 C C . ILE A 1 118 ? 6.715 11.473 -8.788 1.00 79.50 118 ILE A C 1
ATOM 973 O O . ILE A 1 118 ? 7.546 11.256 -9.666 1.00 79.50 118 ILE A O 1
ATOM 977 N N . GLN A 1 119 ? 6.080 12.644 -8.707 1.00 81.31 119 GLN A N 1
ATOM 978 C CA . GLN A 1 119 ? 6.340 13.731 -9.658 1.00 81.31 119 GLN A CA 1
ATOM 979 C C . GLN A 1 119 ? 7.804 14.200 -9.607 1.00 81.31 119 GLN A C 1
ATOM 981 O O . GLN A 1 119 ? 8.411 14.480 -10.641 1.00 81.31 119 GLN A O 1
ATOM 986 N N . GLU A 1 120 ? 8.386 14.274 -8.411 1.00 84.06 120 GLU A N 1
ATOM 987 C CA . GLU A 1 120 ? 9.791 14.639 -8.207 1.00 84.06 120 GLU A CA 1
ATOM 988 C C . GLU A 1 120 ? 10.762 13.559 -8.708 1.00 84.06 120 GLU A C 1
ATOM 990 O O . GLU A 1 120 ? 11.785 13.879 -9.320 1.00 84.06 120 GLU A O 1
ATOM 995 N N . LEU A 1 121 ? 10.404 12.283 -8.536 1.00 83.88 121 LEU A N 1
ATOM 996 C CA . LEU A 1 121 ? 11.126 11.153 -9.109 1.00 83.88 121 LEU A CA 1
ATOM 997 C C . LEU A 1 121 ? 11.170 11.242 -10.637 1.00 83.88 121 LEU A C 1
ATOM 999 O O . LEU A 1 121 ? 12.259 11.229 -11.202 1.00 83.88 121 LEU A O 1
ATOM 1003 N N . VAL A 1 122 ? 10.025 11.421 -11.306 1.00 79.62 122 VAL A N 1
ATOM 1004 C CA . VAL A 1 122 ? 9.966 11.547 -12.778 1.00 79.62 122 VAL A CA 1
ATOM 1005 C C . VAL A 1 122 ? 10.869 12.682 -13.273 1.00 79.62 122 VAL A C 1
ATOM 1007 O O . VAL A 1 122 ? 11.655 12.491 -14.201 1.00 79.62 122 VAL A O 1
ATOM 1010 N N . LYS A 1 123 ? 10.821 13.851 -12.618 1.00 80.31 123 LYS A N 1
ATOM 1011 C CA .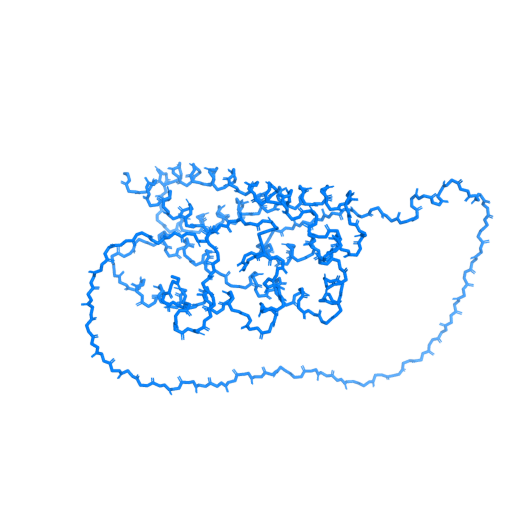 LYS A 1 123 ? 11.700 14.989 -12.946 1.00 80.31 123 LYS A CA 1
ATOM 1012 C C . LYS A 1 123 ? 13.181 14.647 -12.763 1.00 80.31 123 LYS A C 1
ATOM 1014 O O . LYS A 1 123 ? 14.001 15.015 -13.598 1.00 80.31 123 LYS A O 1
ATOM 1019 N N . THR A 1 124 ? 13.521 13.938 -11.688 1.00 81.88 124 THR A N 1
ATOM 1020 C CA . THR A 1 124 ? 14.905 13.539 -11.395 1.00 81.88 124 THR A CA 1
ATOM 1021 C C . THR A 1 124 ? 15.437 12.567 -12.441 1.00 81.88 124 THR A C 1
ATOM 1023 O O . THR A 1 124 ? 16.546 12.753 -12.936 1.00 81.88 124 THR A O 1
ATOM 1026 N N . LEU A 1 125 ? 14.640 11.567 -12.819 1.00 76.62 125 LEU A N 1
ATOM 1027 C CA . LEU A 1 125 ? 15.042 10.571 -13.810 1.00 76.62 125 LEU A CA 1
ATOM 1028 C C . LEU A 1 125 ? 15.251 11.186 -15.193 1.00 76.62 125 LEU A C 1
ATOM 1030 O O . LEU A 1 125 ? 16.241 10.864 -15.846 1.00 76.62 125 LEU A O 1
ATOM 1034 N N . LYS A 1 126 ? 14.394 12.136 -15.593 1.00 73.44 126 LYS A N 1
ATOM 1035 C CA . LYS A 1 126 ? 14.557 12.892 -16.843 1.00 73.44 126 LYS A CA 1
ATOM 1036 C C . LYS A 1 126 ? 15.866 13.687 -16.885 1.00 73.44 126 LYS A C 1
ATOM 1038 O O . LYS A 1 126 ? 16.510 13.770 -17.922 1.00 73.44 126 LYS A O 1
ATOM 1043 N N . ASN A 1 127 ? 16.280 14.269 -15.763 1.00 73.69 127 ASN A N 1
ATOM 1044 C CA . ASN A 1 127 ? 17.533 15.026 -15.702 1.00 73.69 127 ASN A CA 1
ATOM 1045 C C . ASN A 1 127 ? 18.773 14.117 -15.697 1.00 73.69 127 ASN A C 1
ATOM 1047 O O . ASN A 1 127 ? 19.846 14.539 -16.126 1.00 73.69 127 ASN A O 1
ATOM 1051 N N . GLN A 1 128 ? 18.647 12.885 -15.202 1.00 70.19 128 GLN A N 1
ATOM 1052 C CA . GLN A 1 128 ? 19.749 11.926 -15.184 1.00 70.19 128 GLN A CA 1
ATOM 1053 C C . GLN A 1 128 ? 19.938 11.171 -16.496 1.00 70.19 128 GLN A C 1
ATOM 1055 O O . GLN A 1 128 ? 21.084 10.901 -16.846 1.00 70.19 128 GLN A O 1
ATOM 1060 N N . SER A 1 129 ? 18.864 10.852 -17.229 1.00 66.06 129 SER A N 1
ATOM 1061 C CA . SER A 1 129 ? 18.984 10.196 -18.541 1.00 66.06 129 SER A CA 1
ATOM 1062 C C . SER A 1 129 ? 19.832 11.018 -19.518 1.00 66.06 129 SER A C 1
ATOM 1064 O O . SER A 1 129 ? 20.570 10.454 -20.315 1.00 66.06 129 SER A O 1
ATOM 1066 N N . MET A 1 130 ? 19.818 12.346 -19.380 1.00 57.38 130 MET A N 1
ATOM 1067 C CA . MET A 1 130 ? 20.622 13.275 -20.181 1.00 57.38 130 MET A CA 1
ATOM 1068 C C . MET A 1 130 ? 22.138 13.210 -19.901 1.00 57.38 130 MET A C 1
ATOM 1070 O O . MET A 1 130 ? 22.904 13.829 -20.632 1.00 57.38 130 MET A O 1
ATOM 1074 N N . ASN A 1 131 ? 22.589 12.508 -18.850 1.00 54.53 131 ASN A N 1
ATOM 1075 C CA . ASN A 1 131 ? 23.955 12.618 -18.313 1.00 54.53 131 ASN A CA 1
ATOM 1076 C C . ASN A 1 131 ? 24.679 11.273 -18.063 1.00 54.53 131 ASN A C 1
ATOM 1078 O O . ASN A 1 131 ? 25.731 11.277 -17.423 1.00 54.53 131 ASN A O 1
ATOM 1082 N N . ALA A 1 132 ? 24.146 10.120 -18.493 1.00 58.38 132 ALA A N 1
ATOM 1083 C CA . ALA A 1 132 ? 24.584 8.820 -17.964 1.00 58.38 132 ALA A CA 1
ATOM 1084 C C . ALA A 1 132 ? 25.344 7.891 -18.941 1.00 58.38 132 ALA A C 1
ATOM 1086 O O . ALA A 1 132 ? 24.943 7.706 -20.086 1.00 58.38 132 ALA A O 1
ATOM 1087 N N . ASN A 1 133 ? 26.386 7.219 -18.422 1.00 60.31 133 ASN A N 1
ATOM 1088 C CA . ASN A 1 133 ? 26.963 5.978 -18.968 1.00 60.31 133 ASN A CA 1
ATOM 1089 C C . ASN A 1 133 ? 26.124 4.760 -18.504 1.00 60.31 133 ASN A C 1
ATOM 1091 O O . ASN A 1 133 ? 25.728 4.696 -17.335 1.00 60.31 133 ASN A O 1
ATOM 1095 N N . GLY A 1 134 ? 25.886 3.791 -19.400 1.00 58.75 134 GLY A N 1
ATOM 1096 C CA . GLY A 1 134 ? 24.852 2.741 -19.280 1.00 58.75 134 GLY A CA 1
ATOM 1097 C C . GLY A 1 134 ? 24.831 1.913 -17.984 1.00 58.75 134 GLY A C 1
ATOM 1098 O O . GLY A 1 134 ? 23.796 1.838 -17.330 1.00 58.75 134 GLY A O 1
ATOM 1099 N N . ASP A 1 135 ? 25.956 1.349 -17.536 1.00 61.38 135 ASP A N 1
ATOM 1100 C CA . ASP A 1 135 ? 25.947 0.418 -16.387 1.00 61.38 135 ASP A CA 1
ATOM 1101 C C . ASP A 1 135 ? 25.768 1.106 -15.021 1.00 61.38 135 ASP A C 1
ATOM 1103 O O . ASP A 1 135 ? 25.154 0.559 -14.100 1.00 61.38 135 ASP A O 1
ATOM 1107 N N . THR A 1 136 ? 26.281 2.330 -14.868 1.00 66.31 136 THR A N 1
ATOM 1108 C CA . THR A 1 136 ? 26.079 3.147 -13.657 1.00 66.31 136 THR A CA 1
ATOM 1109 C C . THR A 1 136 ? 24.636 3.631 -13.533 1.00 66.31 136 THR A C 1
ATOM 1111 O O . THR A 1 136 ? 24.091 3.681 -12.429 1.00 66.31 136 THR A O 1
ATOM 1114 N N . TYR A 1 137 ? 23.983 3.882 -14.670 1.00 69.75 137 TYR A N 1
ATOM 1115 C CA . TYR A 1 137 ? 22.624 4.407 -14.737 1.00 69.75 137 TYR A CA 1
ATOM 1116 C C . TYR A 1 137 ? 21.591 3.484 -14.077 1.00 69.75 137 TYR A C 1
ATOM 1118 O O . TYR A 1 137 ? 20.755 3.944 -13.304 1.00 69.75 137 TYR A O 1
ATOM 1126 N N . HIS A 1 138 ? 21.666 2.171 -14.315 1.00 68.75 138 HIS A N 1
ATOM 1127 C CA . HIS A 1 138 ? 20.686 1.215 -13.782 1.00 68.75 138 HIS A CA 1
ATOM 1128 C C . HIS A 1 138 ? 20.764 1.059 -12.258 1.00 68.75 138 HIS A C 1
ATOM 1130 O O . HIS A 1 138 ? 19.735 0.952 -11.582 1.00 68.75 138 HIS A O 1
ATOM 1136 N N . ARG A 1 139 ? 21.979 1.085 -11.695 1.00 73.31 139 ARG A N 1
ATOM 1137 C CA . ARG A 1 139 ? 22.179 1.045 -10.239 1.00 73.31 139 ARG A CA 1
ATOM 1138 C C . ARG A 1 139 ? 21.677 2.328 -9.581 1.00 73.31 139 ARG A C 1
ATOM 1140 O O . ARG A 1 139 ? 21.015 2.267 -8.542 1.00 73.31 139 ARG A O 1
ATOM 1147 N N . ASP A 1 140 ? 21.966 3.469 -10.196 1.00 80.56 140 ASP A N 1
ATOM 1148 C CA . ASP A 1 140 ? 21.525 4.771 -9.706 1.00 80.56 140 ASP A CA 1
ATOM 1149 C C . ASP A 1 140 ? 20.001 4.913 -9.789 1.00 80.56 140 ASP A C 1
ATOM 1151 O O . ASP A 1 140 ? 19.380 5.379 -8.833 1.00 80.56 140 ASP A O 1
ATOM 1155 N N . LEU A 1 141 ? 19.375 4.395 -10.850 1.00 82.31 141 LEU A N 1
ATOM 1156 C CA . LEU A 1 141 ? 17.923 4.358 -11.025 1.00 82.31 141 LEU A CA 1
ATOM 1157 C C . LEU A 1 141 ? 17.219 3.643 -9.863 1.00 82.31 141 LEU A C 1
ATOM 1159 O O . LEU A 1 141 ? 16.332 4.223 -9.233 1.00 82.31 141 LEU A O 1
ATOM 1163 N N . GLY A 1 142 ? 17.641 2.420 -9.524 1.00 82.62 142 GLY A N 1
ATOM 1164 C CA . GLY A 1 142 ? 17.054 1.671 -8.406 1.00 82.62 142 GLY A CA 1
ATOM 1165 C C . GLY A 1 142 ? 17.199 2.408 -7.069 1.00 82.62 142 GLY A C 1
ATOM 1166 O O . GLY A 1 142 ? 16.248 2.498 -6.287 1.00 82.62 142 GLY A O 1
ATOM 1167 N N . ARG A 1 143 ? 18.365 3.021 -6.830 1.00 86.06 143 ARG A N 1
ATOM 1168 C CA . ARG A 1 143 ? 18.613 3.832 -5.630 1.00 86.06 143 ARG A CA 1
ATOM 1169 C C . ARG A 1 143 ? 17.703 5.060 -5.572 1.00 86.06 143 ARG A C 1
ATOM 1171 O O . ARG A 1 143 ? 17.159 5.375 -4.516 1.00 86.06 143 ARG A O 1
ATOM 1178 N N . ILE A 1 144 ? 17.523 5.757 -6.688 1.00 86.19 144 ILE A N 1
ATOM 1179 C CA . ILE A 1 144 ? 16.690 6.961 -6.765 1.00 86.19 144 ILE A CA 1
ATOM 1180 C C . ILE A 1 144 ? 15.224 6.619 -6.521 1.00 86.19 144 ILE A C 1
ATOM 1182 O O . ILE A 1 144 ? 14.567 7.294 -5.727 1.00 86.19 144 ILE A O 1
ATOM 1186 N N . MET A 1 145 ? 14.726 5.537 -7.122 1.00 86.25 145 MET A N 1
ATOM 1187 C CA . MET A 1 145 ? 13.365 5.060 -6.876 1.00 86.25 145 MET A CA 1
ATOM 1188 C C . MET A 1 145 ? 13.126 4.774 -5.388 1.00 86.25 145 MET A C 1
ATOM 1190 O O . MET A 1 145 ? 12.137 5.250 -4.829 1.00 86.25 145 MET A O 1
ATOM 1194 N N . GLN A 1 146 ? 14.063 4.093 -4.718 1.00 87.75 146 GLN A N 1
ATOM 1195 C CA . GLN A 1 146 ? 13.985 3.836 -3.274 1.00 87.75 146 GLN A CA 1
ATOM 1196 C C . GLN A 1 146 ? 13.956 5.122 -2.436 1.00 87.75 146 GLN A C 1
ATOM 1198 O O . GLN A 1 146 ? 13.179 5.218 -1.483 1.00 87.75 146 GLN A O 1
ATOM 1203 N N . VAL A 1 147 ? 14.777 6.121 -2.781 1.00 89.75 147 VAL A N 1
ATOM 1204 C CA . VAL A 1 147 ? 14.824 7.410 -2.068 1.00 89.75 147 VAL A CA 1
ATOM 1205 C C . VAL A 1 147 ? 13.473 8.119 -2.135 1.00 89.75 147 VAL A C 1
ATOM 1207 O O . VAL A 1 147 ? 12.955 8.561 -1.105 1.00 89.75 147 VAL A O 1
ATOM 1210 N N . TYR A 1 148 ? 12.880 8.208 -3.325 1.00 88.81 148 TYR A N 1
ATOM 1211 C CA . TYR A 1 148 ? 11.608 8.902 -3.515 1.00 88.81 148 TYR A CA 1
ATOM 1212 C C . TYR A 1 148 ? 10.412 8.129 -2.959 1.00 88.81 148 TYR A C 1
ATOM 1214 O O . TYR A 1 148 ? 9.515 8.739 -2.374 1.00 88.81 148 TYR A O 1
ATOM 1222 N N . GLU A 1 149 ? 10.422 6.798 -3.044 1.00 87.19 149 GLU A N 1
ATOM 1223 C CA . GLU A 1 149 ? 9.435 5.958 -2.364 1.00 87.19 149 GLU A CA 1
ATOM 1224 C C . GLU A 1 149 ? 9.490 6.177 -0.846 1.00 87.19 149 GLU A C 1
ATOM 1226 O O . GLU A 1 149 ? 8.466 6.459 -0.219 1.00 87.19 149 GLU A O 1
ATOM 1231 N N . CYS A 1 150 ? 10.690 6.150 -0.256 1.00 91.00 150 CYS A N 1
ATOM 1232 C CA . CYS A 1 150 ? 10.873 6.416 1.168 1.00 91.00 150 CYS A CA 1
ATOM 1233 C C . CYS A 1 150 ? 10.388 7.822 1.553 1.00 91.00 150 CYS A C 1
ATOM 1235 O O . CYS A 1 150 ? 9.669 7.984 2.541 1.00 91.00 150 CYS A O 1
ATOM 1237 N N . LYS A 1 151 ? 10.725 8.847 0.759 1.00 91.06 151 LYS A N 1
ATOM 1238 C CA . LYS A 1 151 ? 10.281 10.233 0.978 1.00 91.06 151 LYS A CA 1
ATOM 1239 C C . LYS A 1 151 ? 8.753 10.337 1.012 1.00 91.06 151 LYS A C 1
ATOM 1241 O O . LYS A 1 151 ? 8.206 10.909 1.958 1.00 91.06 151 LYS A O 1
ATOM 1246 N N . GLY A 1 152 ? 8.074 9.745 0.030 1.00 90.94 152 GLY A N 1
ATOM 1247 C CA . GLY A 1 152 ? 6.613 9.736 -0.047 1.00 90.94 152 GLY A CA 1
ATOM 1248 C C . GLY A 1 152 ? 5.975 8.997 1.128 1.00 90.94 152 GLY A C 1
ATOM 1249 O O . GLY A 1 152 ? 5.064 9.520 1.772 1.00 90.94 152 GLY A O 1
ATOM 1250 N N . MET A 1 153 ? 6.494 7.815 1.466 1.00 91.12 153 MET A N 1
ATOM 1251 C CA . MET A 1 153 ? 5.983 7.011 2.578 1.00 91.12 153 MET A CA 1
ATOM 1252 C C . MET A 1 153 ? 6.134 7.714 3.927 1.00 91.12 153 MET A C 1
ATOM 1254 O O . MET A 1 153 ? 5.218 7.673 4.746 1.00 91.12 153 MET A O 1
ATOM 1258 N N . ARG A 1 154 ? 7.238 8.433 4.156 1.00 93.88 154 ARG A N 1
ATOM 1259 C CA . ARG A 1 154 ? 7.427 9.226 5.382 1.00 93.88 154 ARG A CA 1
ATOM 1260 C C . ARG A 1 154 ? 6.419 10.369 5.497 1.00 93.88 154 ARG A C 1
ATOM 1262 O O . ARG A 1 154 ? 5.900 10.597 6.588 1.00 93.88 154 ARG A O 1
ATOM 1269 N N . LYS A 1 155 ? 6.110 11.066 4.395 1.00 93.38 155 LYS A N 1
ATOM 1270 C CA . LYS A 1 155 ? 5.052 12.094 4.380 1.00 93.38 155 LYS A CA 1
ATOM 1271 C C . LYS A 1 155 ? 3.681 11.489 4.699 1.00 93.38 155 LYS A C 1
ATOM 1273 O O . LYS A 1 155 ? 2.976 12.022 5.555 1.00 93.38 155 LYS A O 1
ATOM 1278 N N . LYS A 1 156 ? 3.341 10.352 4.075 1.00 93.56 156 LYS A N 1
ATOM 1279 C CA . LYS A 1 156 ? 2.105 9.600 4.359 1.00 93.56 156 LYS A CA 1
ATOM 1280 C C . LYS A 1 156 ? 2.015 9.223 5.838 1.00 93.56 156 LYS A C 1
ATOM 1282 O O . LYS A 1 156 ? 1.013 9.526 6.475 1.00 93.56 156 LYS A O 1
ATOM 1287 N N . LEU A 1 157 ? 3.068 8.622 6.393 1.00 95.19 157 LEU A N 1
ATOM 1288 C CA . LEU A 1 157 ? 3.134 8.203 7.795 1.00 95.19 157 LEU A CA 1
ATOM 1289 C C . LEU A 1 157 ? 2.970 9.380 8.765 1.00 95.19 157 LEU A C 1
ATOM 1291 O O . LEU A 1 157 ? 2.184 9.281 9.699 1.00 95.19 157 LEU A O 1
ATOM 1295 N N . ASN A 1 158 ? 3.630 10.515 8.519 1.00 95.69 158 ASN A N 1
ATOM 1296 C CA . ASN A 1 158 ? 3.453 11.712 9.349 1.00 95.69 158 ASN A CA 1
ATOM 1297 C C . ASN A 1 158 ? 2.003 12.215 9.338 1.00 95.69 158 ASN A C 1
ATOM 1299 O O . ASN A 1 158 ? 1.456 12.540 10.389 1.00 95.69 158 ASN A O 1
ATOM 1303 N N . CYS A 1 159 ? 1.374 12.258 8.161 1.00 95.62 159 CYS A N 1
ATOM 1304 C CA . CYS A 1 159 ? -0.025 12.659 8.024 1.00 95.62 159 CYS A CA 1
ATOM 1305 C C . CYS A 1 159 ? -0.963 11.689 8.759 1.00 95.62 159 CYS A C 1
ATOM 1307 O O . CYS A 1 159 ? -1.804 12.124 9.545 1.00 95.62 159 CYS A O 1
ATOM 1309 N N . LEU A 1 160 ? -0.775 10.378 8.560 1.00 95.81 160 LEU A N 1
ATOM 1310 C CA . LEU A 1 160 ? -1.569 9.341 9.220 1.00 95.81 160 LEU A CA 1
ATOM 1311 C C . LEU A 1 160 ? -1.402 9.364 10.737 1.00 95.81 160 LEU A C 1
ATOM 1313 O O . LEU A 1 160 ? -2.387 9.200 11.444 1.00 95.81 160 LEU A O 1
ATOM 1317 N N . HIS A 1 161 ? -0.191 9.596 11.242 1.00 96.69 161 HIS A N 1
ATOM 1318 C CA . HIS A 1 161 ? 0.060 9.687 12.675 1.00 96.69 161 HIS A CA 1
ATOM 1319 C C . HIS A 1 161 ? -0.730 10.832 13.315 1.00 96.69 161 HIS A C 1
ATOM 1321 O O . HIS A 1 161 ? -1.435 10.623 14.301 1.00 96.69 161 HIS A O 1
ATOM 1327 N N . THR A 1 162 ? -0.653 12.029 12.726 1.00 95.94 162 THR A N 1
ATOM 1328 C CA . THR A 1 162 ? -1.403 13.203 13.191 1.00 95.94 162 THR A CA 1
ATOM 1329 C C . THR A 1 162 ? -2.906 12.958 13.128 1.00 95.94 162 THR A C 1
ATOM 1331 O O . THR A 1 162 ? -3.608 13.224 14.100 1.00 95.94 162 THR A O 1
ATOM 1334 N N . LEU A 1 163 ? -3.393 12.409 12.009 1.00 96.06 163 LEU A N 1
ATOM 1335 C CA . LEU A 1 163 ? -4.800 12.065 11.839 1.00 96.06 163 LEU A CA 1
ATOM 1336 C C . LEU A 1 163 ? -5.243 11.069 12.916 1.00 96.06 163 LEU A C 1
ATOM 1338 O O . LEU A 1 163 ? -6.104 11.384 13.726 1.00 96.06 163 LEU A O 1
ATOM 1342 N N . LEU A 1 164 ? -4.625 9.894 12.986 1.00 96.19 164 LEU A N 1
ATOM 1343 C CA . LEU A 1 164 ? -5.075 8.803 13.847 1.00 96.19 164 LEU A CA 1
ATOM 1344 C C . LEU A 1 164 ? -4.973 9.130 15.335 1.00 96.19 164 LEU A C 1
ATOM 1346 O O . LEU A 1 164 ? -5.857 8.730 16.078 1.00 96.19 164 LEU A O 1
ATOM 1350 N N . THR A 1 165 ? -3.976 9.901 15.773 1.00 95.81 165 THR A N 1
ATOM 1351 C CA . THR A 1 165 ? -3.854 10.295 17.191 1.00 95.81 165 THR A CA 1
ATOM 1352 C C . THR A 1 165 ? -5.041 11.152 17.659 1.00 95.81 165 THR A C 1
ATOM 1354 O O . THR A 1 165 ? -5.332 11.194 18.849 1.00 95.81 165 THR A O 1
ATOM 1357 N N . SER A 1 166 ? -5.760 11.809 16.737 1.00 92.69 166 SER A N 1
ATOM 1358 C CA . SER A 1 166 ? -6.972 12.578 17.063 1.00 92.69 166 SER A CA 1
ATOM 1359 C C . SER A 1 166 ? -8.284 11.785 17.006 1.00 92.69 166 SER A C 1
ATOM 1361 O O . SER A 1 166 ? -9.294 12.271 17.503 1.00 92.69 166 SER A O 1
ATOM 1363 N N . TYR A 1 167 ? -8.281 10.577 16.433 1.00 91.75 167 TYR A N 1
ATOM 1364 C CA . TYR A 1 167 ? -9.495 9.771 16.203 1.00 91.75 167 TYR A CA 1
ATOM 1365 C C . TYR A 1 167 ? -9.470 8.430 16.940 1.00 91.75 167 TYR A C 1
ATOM 1367 O O . TYR A 1 167 ? -10.513 7.887 17.289 1.00 91.75 167 TYR A O 1
ATOM 1375 N N . CYS A 1 168 ? -8.285 7.866 17.142 1.00 96.31 168 CYS A N 1
ATOM 1376 C CA . CYS A 1 168 ? -8.079 6.488 17.549 1.00 96.31 168 CYS A CA 1
ATOM 1377 C C . CYS A 1 168 ? -7.291 6.390 18.856 1.00 96.31 168 CYS A C 1
ATOM 1379 O O . CYS A 1 168 ? -6.462 7.238 19.178 1.00 96.31 168 CYS A O 1
ATOM 1381 N N . SER A 1 169 ? -7.499 5.291 19.577 1.00 96.00 169 SER A N 1
ATOM 1382 C CA . SER A 1 169 ? -6.657 4.909 20.708 1.00 96.00 169 SER A CA 1
ATOM 1383 C C . SER A 1 169 ? -5.250 4.490 20.259 1.00 96.00 169 SER A C 1
ATOM 1385 O O . SER A 1 169 ? -5.013 4.125 19.103 1.00 96.00 169 SER A O 1
ATOM 1387 N N . ASN A 1 170 ? -4.302 4.517 21.199 1.00 96.25 170 ASN A N 1
ATOM 1388 C CA . ASN A 1 170 ? -2.884 4.255 20.936 1.00 96.25 170 ASN A CA 1
ATOM 1389 C C . ASN A 1 170 ? -2.615 2.888 20.283 1.00 96.25 170 ASN A C 1
ATOM 1391 O O . ASN A 1 170 ? -1.723 2.783 19.448 1.00 96.25 170 ASN A O 1
ATOM 1395 N N . ASP A 1 171 ? -3.371 1.847 20.625 1.00 96.31 171 ASP A N 1
ATOM 1396 C CA . ASP A 1 171 ? -3.245 0.510 20.034 1.00 96.31 171 ASP A CA 1
ATOM 1397 C C . ASP A 1 171 ? -3.652 0.480 18.549 1.00 96.31 171 ASP A C 1
ATOM 1399 O O . ASP A 1 171 ? -2.954 -0.118 17.728 1.00 96.31 171 ASP A O 1
ATOM 1403 N N . ALA A 1 172 ? -4.720 1.185 18.169 1.00 96.94 172 ALA A N 1
ATOM 1404 C CA . ALA A 1 172 ? -5.125 1.347 16.773 1.00 96.94 172 ALA A CA 1
ATOM 1405 C C . ALA A 1 172 ? -4.111 2.180 15.976 1.00 96.94 172 ALA A C 1
ATOM 1407 O O . ALA A 1 172 ? -3.747 1.807 14.857 1.00 96.94 172 ALA A O 1
ATOM 1408 N N . VAL A 1 173 ? -3.609 3.274 16.562 1.00 97.56 173 VAL A N 1
ATOM 1409 C CA . VAL A 1 173 ? -2.544 4.092 15.959 1.00 97.56 173 VAL A CA 1
ATOM 1410 C C . VAL A 1 173 ? -1.310 3.223 15.713 1.00 97.56 173 VAL A C 1
ATOM 1412 O O . VAL A 1 173 ? -0.818 3.164 14.587 1.00 97.56 173 VAL A O 1
ATOM 1415 N N . GLN A 1 174 ? -0.856 2.477 16.725 1.00 97.12 174 GLN A N 1
ATOM 1416 C CA . GLN A 1 174 ? 0.288 1.570 16.606 1.00 97.12 174 GLN A CA 1
ATOM 1417 C C . GLN A 1 174 ? 0.097 0.532 15.513 1.00 97.12 174 GLN A C 1
ATOM 1419 O O . GLN A 1 174 ? 0.997 0.305 14.705 1.00 97.12 174 GLN A O 1
ATOM 1424 N N . LEU A 1 175 ? -1.079 -0.092 15.473 1.00 97.69 175 LEU A N 1
ATOM 1425 C CA . LEU A 1 175 ? -1.409 -1.102 14.484 1.00 97.69 175 LEU A CA 1
ATOM 1426 C C . LEU A 1 175 ? -1.230 -0.564 13.057 1.00 97.69 175 LEU A C 1
ATOM 1428 O O . LEU A 1 175 ? -0.523 -1.180 12.259 1.00 97.69 175 LEU A O 1
ATOM 1432 N N . ILE A 1 176 ? -1.840 0.578 12.735 1.00 97.00 176 ILE A N 1
ATOM 1433 C CA . ILE A 1 176 ? -1.787 1.133 11.376 1.00 97.00 176 ILE A CA 1
ATOM 1434 C C . ILE A 1 176 ? -0.394 1.670 11.042 1.00 97.00 176 ILE A C 1
ATOM 1436 O O . ILE A 1 176 ? 0.117 1.424 9.948 1.00 97.00 176 ILE A O 1
ATOM 1440 N N . MET A 1 177 ? 0.252 2.362 11.979 1.00 97.31 177 MET A N 1
ATOM 1441 C CA . MET A 1 177 ? 1.587 2.916 11.759 1.00 97.31 177 MET A CA 1
ATOM 1442 C C . MET A 1 177 ? 2.619 1.812 11.518 1.00 97.31 177 MET A C 1
ATOM 1444 O O . MET A 1 177 ? 3.377 1.878 10.551 1.00 97.31 177 MET A O 1
ATOM 1448 N N . ASN A 1 178 ? 2.607 0.757 12.333 1.00 97.44 178 ASN A N 1
ATOM 1449 C CA . ASN A 1 178 ? 3.531 -0.363 12.179 1.00 97.44 178 ASN A CA 1
ATOM 1450 C C . ASN A 1 178 ? 3.253 -1.168 10.904 1.00 97.44 178 ASN A C 1
ATOM 1452 O O . ASN A 1 178 ? 4.205 -1.586 10.253 1.00 97.44 178 ASN A O 1
ATOM 1456 N N . TYR A 1 179 ? 1.989 -1.314 10.480 1.00 96.81 179 TYR A N 1
ATOM 1457 C CA . TYR A 1 179 ? 1.673 -1.906 9.175 1.00 96.81 179 TYR A CA 1
ATOM 1458 C C . TYR A 1 179 ? 2.419 -1.194 8.036 1.00 96.81 179 TYR A C 1
ATOM 1460 O O . TYR A 1 179 ? 3.061 -1.836 7.203 1.00 96.81 179 TYR A O 1
ATOM 1468 N N . PHE A 1 180 ? 2.374 0.140 8.009 1.00 95.44 180 PHE A N 1
ATOM 1469 C CA . PHE A 1 180 ? 3.052 0.904 6.965 1.00 95.44 180 PHE A CA 1
ATOM 1470 C C . PHE A 1 180 ? 4.574 0.924 7.135 1.00 95.44 180 PHE A C 1
ATOM 1472 O O . PHE A 1 180 ? 5.276 0.942 6.126 1.00 95.44 180 PHE A O 1
ATOM 1479 N N . ILE A 1 181 ? 5.094 0.857 8.364 1.00 95.88 181 ILE A N 1
ATOM 1480 C CA . ILE A 1 181 ? 6.535 0.694 8.614 1.00 95.88 181 ILE A CA 1
ATOM 1481 C C . ILE A 1 181 ? 7.050 -0.621 8.015 1.00 95.88 181 ILE A C 1
ATOM 1483 O O . ILE A 1 181 ? 8.085 -0.622 7.355 1.00 95.88 181 ILE A O 1
ATOM 1487 N N . GLU A 1 182 ? 6.309 -1.720 8.157 1.00 94.88 182 GLU A N 1
ATOM 1488 C CA . GLU A 1 182 ? 6.678 -3.022 7.577 1.00 94.88 182 GLU A CA 1
ATOM 1489 C C . GLU A 1 182 ? 6.710 -3.000 6.038 1.00 94.88 182 GLU A C 1
ATOM 1491 O O . GLU A 1 182 ? 7.487 -3.728 5.408 1.00 94.88 182 GLU A O 1
ATOM 1496 N N . SER A 1 183 ? 5.910 -2.116 5.429 1.00 91.44 183 SER A N 1
ATOM 1497 C CA . SER A 1 183 ? 5.870 -1.897 3.978 1.00 91.44 183 SER A CA 1
ATOM 1498 C C . SER A 1 183 ? 6.988 -0.992 3.441 1.00 91.44 183 SER A C 1
ATOM 1500 O O . SER A 1 183 ? 7.094 -0.814 2.227 1.00 91.44 183 SER A O 1
ATOM 1502 N N . LEU A 1 184 ? 7.829 -0.417 4.309 1.00 91.75 184 LEU A N 1
ATOM 1503 C CA . LEU A 1 184 ? 8.923 0.448 3.876 1.00 91.75 184 LEU A CA 1
ATOM 1504 C C . LEU A 1 184 ? 10.011 -0.341 3.115 1.00 91.75 184 LEU A C 1
ATOM 1506 O O . LEU A 1 184 ? 10.242 -1.525 3.395 1.00 91.75 184 LEU A O 1
ATOM 1510 N N . PRO A 1 185 ? 10.722 0.308 2.170 1.00 88.44 185 PRO A N 1
ATOM 1511 C CA . PRO A 1 185 ? 11.948 -0.237 1.584 1.00 88.44 185 PRO A CA 1
ATOM 1512 C C . PRO A 1 185 ? 12.993 -0.592 2.657 1.00 88.44 185 PRO A C 1
ATOM 1514 O O . PRO A 1 185 ? 13.032 0.052 3.703 1.00 88.44 185 PRO A O 1
ATOM 1517 N N . LYS A 1 186 ? 13.876 -1.569 2.385 1.00 83.31 186 LYS A N 1
ATOM 1518 C CA . LYS A 1 186 ? 14.837 -2.142 3.362 1.00 83.31 186 LYS A CA 1
ATOM 1519 C C . LYS A 1 186 ? 15.673 -1.092 4.116 1.00 83.31 186 LYS A C 1
ATOM 1521 O O . LYS A 1 186 ? 15.893 -1.242 5.314 1.00 83.31 186 LYS A O 1
ATOM 1526 N N . ASP A 1 187 ? 16.059 -0.006 3.449 1.00 86.00 187 ASP A N 1
ATOM 1527 C CA . ASP A 1 187 ? 16.890 1.058 4.033 1.00 86.00 187 ASP A CA 1
ATOM 1528 C C . ASP A 1 187 ? 16.097 2.291 4.496 1.00 86.00 187 ASP A C 1
ATOM 1530 O O . ASP A 1 187 ? 16.663 3.274 4.983 1.00 86.00 187 ASP A O 1
ATOM 1534 N N . CYS A 1 188 ? 14.771 2.260 4.374 1.00 91.81 188 CYS A N 1
ATOM 1535 C CA . CYS A 1 188 ? 13.908 3.350 4.793 1.00 91.81 188 CYS A CA 1
ATOM 1536 C C . CYS A 1 188 ? 13.463 3.153 6.244 1.00 91.81 188 CYS A C 1
ATOM 1538 O O . CYS A 1 188 ? 12.638 2.298 6.555 1.00 91.81 188 CYS A O 1
ATOM 1540 N N . LYS A 1 189 ? 13.996 3.981 7.146 1.00 91.50 189 LYS A N 1
ATOM 1541 C CA . LYS A 1 189 ? 13.639 3.962 8.570 1.00 91.50 189 LYS A CA 1
ATOM 1542 C C . LYS A 1 189 ? 12.623 5.050 8.895 1.00 91.50 189 LYS A C 1
ATOM 1544 O O . LYS A 1 189 ? 12.734 6.185 8.424 1.00 91.50 189 LYS A O 1
ATOM 1549 N N . TYR A 1 190 ? 11.676 4.718 9.764 1.00 94.00 190 TYR A N 1
ATOM 1550 C CA . TYR A 1 190 ? 10.698 5.653 10.301 1.00 94.00 190 TYR A CA 1
ATOM 1551 C C . TYR A 1 190 ? 10.455 5.376 11.785 1.00 94.00 190 TYR A C 1
ATOM 1553 O O . TYR A 1 190 ? 10.426 4.224 12.210 1.00 94.00 190 TYR A O 1
ATOM 1561 N N . GLN A 1 191 ? 10.294 6.441 12.565 1.00 90.62 191 GLN A N 1
ATOM 1562 C CA . GLN A 1 191 ? 9.951 6.388 13.982 1.00 90.62 191 GLN A CA 1
ATOM 1563 C C . GLN A 1 191 ? 8.898 7.459 14.259 1.00 90.62 191 GLN A C 1
ATOM 1565 O O . GLN A 1 191 ? 8.992 8.570 13.737 1.00 90.62 191 GLN A O 1
ATOM 1570 N N . TYR A 1 192 ? 7.922 7.121 15.093 1.00 89.88 192 TYR A N 1
ATOM 1571 C CA . TYR A 1 192 ? 6.900 8.033 15.596 1.00 89.88 192 TYR A CA 1
ATOM 1572 C C . TYR A 1 192 ? 6.846 7.928 17.118 1.00 89.88 192 TYR A C 1
ATOM 1574 O O . TYR A 1 192 ? 7.298 6.940 17.700 1.00 89.88 192 TYR A O 1
ATOM 1582 N N . ARG A 1 193 ? 6.337 8.977 17.764 1.00 86.94 193 ARG A N 1
ATOM 1583 C CA . ARG A 1 193 ? 6.165 9.021 19.216 1.00 86.94 193 ARG A CA 1
ATOM 1584 C C . ARG A 1 193 ? 4.698 8.881 19.543 1.00 86.94 193 ARG A C 1
ATOM 1586 O O . ARG A 1 193 ? 3.875 9.559 18.944 1.00 86.94 193 ARG A O 1
ATOM 1593 N N . ILE A 1 194 ? 4.411 8.061 20.535 1.00 78.06 194 ILE A N 1
ATOM 1594 C CA . ILE A 1 194 ? 3.070 7.883 21.067 1.00 78.06 194 ILE A CA 1
ATOM 1595 C C . ILE A 1 194 ? 3.067 8.581 22.411 1.00 78.06 194 ILE A C 1
ATOM 1597 O O . ILE A 1 194 ? 3.972 8.342 23.210 1.00 78.06 194 ILE A O 1
ATOM 1601 N N . ALA A 1 195 ? 2.086 9.448 22.647 1.00 67.44 195 ALA A N 1
ATOM 1602 C CA . ALA A 1 195 ? 1.897 10.019 23.969 1.00 67.44 195 ALA A CA 1
ATOM 1603 C C . ALA A 1 195 ? 1.591 8.867 24.938 1.00 67.44 195 ALA A C 1
ATOM 1605 O O . ALA A 1 195 ? 0.567 8.185 24.820 1.00 67.44 195 ALA A O 1
ATOM 1606 N N . SER A 1 196 ? 2.521 8.593 25.850 1.00 56.12 196 SER A N 1
ATOM 1607 C CA . SER A 1 196 ? 2.288 7.670 26.952 1.00 56.12 196 SER A CA 1
ATOM 1608 C C . SER A 1 196 ? 1.275 8.295 27.902 1.00 56.12 196 SER A C 1
ATOM 1610 O O . SER A 1 196 ? 1.351 9.487 28.193 1.00 56.12 196 SER A O 1
ATOM 1612 N N . SER A 1 197 ? 0.357 7.489 28.437 1.00 49.28 197 SER A N 1
ATOM 1613 C CA . SER A 1 197 ? -0.582 7.921 29.482 1.00 49.28 197 SER A CA 1
ATOM 1614 C C . SER A 1 197 ? 0.117 8.524 30.712 1.00 49.28 197 SER A C 1
ATOM 1616 O O . SER A 1 197 ? -0.507 9.268 31.454 1.00 49.28 197 SER A O 1
ATOM 1618 N N . SER A 1 198 ? 1.418 8.275 30.894 1.00 44.06 198 SER A N 1
ATOM 1619 C CA . SER A 1 198 ? 2.249 8.863 31.949 1.00 44.06 198 SER A CA 1
ATOM 1620 C C . SER A 1 198 ? 2.575 10.353 31.777 1.00 44.06 198 SER A C 1
ATOM 1622 O O . SER A 1 198 ? 3.071 10.954 32.725 1.00 44.06 198 SER A O 1
ATOM 1624 N N . ASP A 1 199 ? 2.287 10.977 30.628 1.00 45.06 199 ASP A N 1
ATOM 1625 C CA . ASP A 1 199 ? 2.466 12.432 30.461 1.00 45.06 199 ASP A CA 1
ATOM 1626 C C . ASP A 1 199 ? 1.313 13.251 31.080 1.00 45.06 199 ASP A C 1
ATOM 1628 O O . ASP A 1 199 ? 1.428 14.468 31.215 1.00 45.06 199 ASP A O 1
ATOM 1632 N N . PHE A 1 200 ? 0.224 12.596 31.511 1.00 45.00 200 PHE A N 1
ATOM 1633 C CA . PHE A 1 200 ? -0.863 13.222 32.279 1.00 45.00 200 PHE A CA 1
ATOM 1634 C C . PHE A 1 200 ? -0.740 13.025 33.801 1.00 45.00 200 PHE A C 1
ATOM 1636 O O . PHE A 1 200 ? -1.344 13.787 34.554 1.00 45.00 200 PHE A O 1
ATOM 1643 N N . ASP A 1 201 ? 0.087 12.079 34.262 1.00 37.53 201 ASP A N 1
ATOM 1644 C CA . ASP A 1 201 ? 0.276 11.786 35.693 1.00 37.53 201 ASP A CA 1
ATOM 1645 C C . ASP A 1 201 ? 1.426 12.589 36.336 1.00 37.53 201 ASP A C 1
ATOM 1647 O O . ASP A 1 201 ? 1.602 12.567 37.553 1.00 37.53 201 ASP A O 1
ATOM 1651 N N . LEU A 1 202 ? 2.186 13.377 35.562 1.00 38.81 202 LEU A N 1
ATOM 1652 C CA . LEU A 1 202 ? 3.285 14.208 36.082 1.00 38.81 202 LEU A CA 1
ATOM 1653 C C . LEU A 1 202 ? 2.849 15.581 36.638 1.00 38.81 202 LEU A C 1
ATOM 1655 O O . LEU A 1 202 ? 3.666 16.493 36.765 1.00 38.81 202 LEU A O 1
ATOM 1659 N N . ILE A 1 203 ? 1.571 15.735 36.999 1.00 42.91 203 ILE A N 1
ATOM 1660 C CA . ILE A 1 203 ? 1.072 16.868 37.798 1.00 42.91 203 ILE A CA 1
ATOM 1661 C C . ILE A 1 203 ? 0.257 16.359 38.992 1.00 42.91 203 ILE A C 1
ATOM 1663 O O . ILE A 1 203 ? -0.732 16.963 39.380 1.00 42.91 203 ILE A O 1
ATOM 1667 N N . THR A 1 204 ? 0.624 15.247 39.628 1.00 39.50 204 THR A N 1
ATOM 1668 C CA . THR A 1 204 ? 0.283 15.030 41.044 1.00 39.50 204 THR A CA 1
ATOM 1669 C C . THR A 1 204 ? 1.275 14.049 41.665 1.00 39.50 204 THR A C 1
ATOM 1671 O O . THR A 1 204 ? 1.667 13.075 41.042 1.00 39.50 204 THR A O 1
ATOM 1674 N N . THR A 1 205 ? 1.662 14.302 42.915 1.00 31.30 205 THR A N 1
ATOM 1675 C CA . THR A 1 205 ? 2.558 13.503 43.774 1.00 31.30 205 THR A CA 1
ATOM 1676 C C . THR A 1 205 ? 4.062 13.607 43.515 1.00 31.30 205 THR A C 1
ATOM 1678 O O . THR A 1 205 ? 4.730 12.755 42.941 1.00 31.30 205 THR A O 1
ATOM 1681 N N . ALA A 1 206 ? 4.615 14.666 44.106 1.00 33.94 206 ALA A N 1
ATOM 1682 C CA . ALA A 1 206 ? 5.930 14.624 44.716 1.00 33.94 206 ALA A CA 1
ATOM 1683 C C . ALA A 1 206 ? 6.029 13.485 45.753 1.00 33.94 206 ALA A C 1
ATOM 1685 O O . ALA A 1 206 ? 5.142 13.324 46.589 1.00 33.94 206 ALA A O 1
ATOM 1686 N N . GLY A 1 207 ? 7.169 12.789 45.737 1.00 30.84 207 GLY A N 1
ATOM 1687 C CA . GLY A 1 207 ? 7.738 12.110 46.900 1.00 30.84 207 GLY A CA 1
ATOM 1688 C C . GLY A 1 207 ? 7.325 10.656 47.102 1.00 30.84 207 GLY A C 1
ATOM 1689 O O . GLY A 1 207 ? 6.338 10.393 47.776 1.00 30.84 207 GLY A O 1
ATOM 1690 N N . SER A 1 208 ? 8.147 9.715 46.623 1.00 29.11 208 SER A N 1
ATOM 1691 C CA . SER A 1 208 ? 8.844 8.701 47.449 1.00 29.11 208 SER A CA 1
ATOM 1692 C C . SER A 1 208 ? 9.452 7.584 46.581 1.00 29.11 208 SER A C 1
ATOM 1694 O O . SER A 1 208 ? 8.756 6.876 45.864 1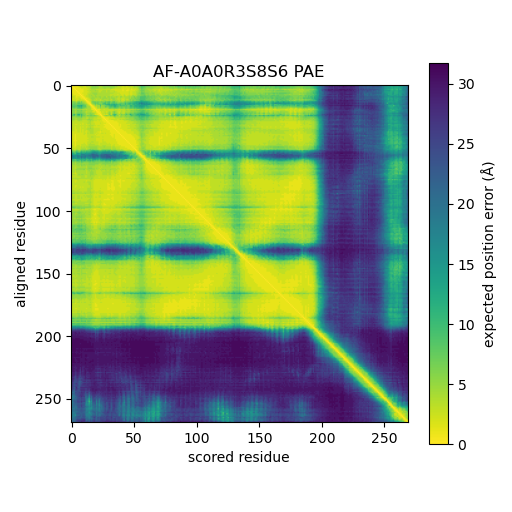.00 29.11 208 SER A O 1
ATOM 1696 N N . ASN A 1 209 ? 10.777 7.414 46.673 1.00 32.59 209 ASN A N 1
ATOM 1697 C CA . ASN A 1 209 ? 11.455 6.150 46.351 1.00 32.59 209 ASN A CA 1
ATOM 1698 C C . ASN A 1 209 ? 11.048 5.087 47.388 1.00 32.59 209 ASN A C 1
ATOM 1700 O O . ASN A 1 209 ? 10.805 5.442 48.547 1.00 32.59 209 ASN A O 1
ATOM 1704 N N . PRO A 1 210 ? 11.090 3.790 47.035 1.00 37.97 210 PRO A N 1
ATOM 1705 C CA . PRO A 1 210 ? 12.217 3.009 47.549 1.00 37.97 210 PRO A CA 1
ATOM 1706 C C . PRO A 1 210 ? 12.792 1.944 46.596 1.00 37.97 210 PRO A C 1
ATOM 1708 O O . PRO A 1 210 ? 12.239 1.589 45.559 1.00 37.97 210 PRO A O 1
ATOM 1711 N N . SER A 1 211 ? 13.967 1.488 47.025 1.00 28.77 211 SER A N 1
ATOM 1712 C CA . SER A 1 211 ? 14.961 0.613 46.412 1.00 28.77 211 SER A CA 1
ATOM 1713 C C . SER A 1 211 ? 14.579 -0.862 46.221 1.00 28.77 211 SER A C 1
ATOM 1715 O O . SER A 1 211 ? 13.768 -1.413 46.953 1.00 28.77 211 SER A O 1
ATOM 1717 N N . ALA A 1 212 ? 15.322 -1.483 45.296 1.00 30.03 212 ALA A N 1
ATOM 1718 C CA . ALA A 1 212 ? 15.960 -2.806 45.342 1.00 30.03 212 ALA A CA 1
ATOM 1719 C C . ALA A 1 212 ? 15.225 -3.994 45.996 1.00 30.03 212 ALA A C 1
ATOM 1721 O O . ALA A 1 212 ? 15.106 -4.075 47.215 1.00 30.03 212 ALA A O 1
ATOM 1722 N N . MET A 1 213 ? 14.992 -5.039 45.194 1.00 31.19 213 MET A N 1
ATOM 1723 C CA . MET A 1 213 ? 15.266 -6.409 45.631 1.00 31.19 213 MET A CA 1
ATOM 1724 C C . MET A 1 213 ? 16.003 -7.186 44.540 1.00 31.19 213 MET A C 1
ATOM 1726 O O . MET A 1 213 ? 15.568 -7.294 43.397 1.00 31.19 213 MET A O 1
ATOM 1730 N N . GLN A 1 214 ? 17.155 -7.683 44.964 1.00 32.66 214 GLN A N 1
ATOM 1731 C CA . GLN A 1 214 ? 18.060 -8.600 44.304 1.00 32.66 214 GLN A CA 1
ATOM 1732 C C . GLN A 1 214 ? 17.643 -10.024 44.696 1.00 32.66 214 GLN A C 1
ATOM 1734 O O . GLN A 1 214 ? 17.345 -10.270 45.865 1.00 32.66 214 GLN A O 1
ATOM 1739 N N . GLY A 1 215 ? 17.596 -10.939 43.731 1.00 28.02 215 GLY A N 1
ATOM 1740 C CA . GLY A 1 215 ? 17.267 -12.346 43.940 1.00 28.02 215 GLY A CA 1
ATOM 1741 C C . GLY A 1 215 ? 17.885 -13.182 42.827 1.00 28.02 215 GLY A C 1
ATOM 1742 O O . GLY A 1 215 ? 17.694 -12.889 41.651 1.00 28.02 215 GLY A O 1
ATOM 1743 N N . ASP A 1 216 ? 18.683 -14.142 43.258 1.00 27.88 216 ASP A N 1
ATOM 1744 C CA . ASP A 1 216 ? 19.768 -14.824 42.567 1.00 27.88 216 ASP A CA 1
ATOM 1745 C C . ASP A 1 216 ? 19.338 -16.155 41.916 1.00 27.88 216 ASP A C 1
ATOM 1747 O O . ASP A 1 216 ? 18.347 -16.762 42.320 1.00 27.88 216 ASP A O 1
ATOM 1751 N N . ASP A 1 217 ? 20.129 -16.546 40.918 1.00 31.02 217 ASP A N 1
ATOM 1752 C CA . ASP A 1 217 ? 20.446 -17.857 40.337 1.00 31.02 217 ASP A CA 1
ATOM 1753 C C . ASP A 1 217 ? 19.439 -19.023 40.218 1.00 31.02 217 ASP A C 1
ATOM 1755 O O . ASP A 1 217 ? 18.868 -19.549 41.173 1.00 31.02 217 ASP A O 1
ATOM 1759 N N . GLY A 1 218 ? 19.399 -19.582 38.996 1.00 29.89 218 GLY A N 1
ATOM 1760 C CA . GLY A 1 218 ? 18.923 -20.944 38.738 1.00 29.89 218 GLY A CA 1
ATOM 1761 C C . GLY A 1 218 ? 18.655 -21.274 37.266 1.00 29.89 218 GLY A C 1
ATOM 1762 O O . GLY A 1 218 ? 17.504 -21.462 36.884 1.00 29.89 218 GLY A O 1
ATOM 1763 N N . THR A 1 219 ? 19.698 -21.398 36.433 1.00 32.16 219 THR A N 1
ATOM 1764 C CA . THR A 1 219 ? 19.593 -22.066 35.110 1.00 32.16 219 THR A CA 1
ATOM 1765 C C . THR A 1 219 ? 20.174 -23.482 35.211 1.00 32.16 219 THR A C 1
ATOM 1767 O O . THR A 1 219 ? 21.172 -23.676 35.905 1.00 32.16 219 THR A O 1
ATOM 1770 N N . PRO A 1 220 ? 19.622 -24.472 34.483 1.00 32.78 220 PRO A N 1
ATOM 1771 C CA . PRO A 1 220 ? 20.404 -24.979 33.353 1.00 32.78 220 PRO A CA 1
ATOM 1772 C C . PRO A 1 220 ? 19.595 -25.224 32.064 1.00 32.78 220 PRO A C 1
ATOM 1774 O O . PRO A 1 220 ? 18.427 -25.604 32.065 1.00 32.78 220 PRO A O 1
ATOM 1777 N N . SER A 1 221 ? 20.293 -25.010 30.948 1.00 28.92 221 SER A N 1
ATOM 1778 C CA . SER A 1 221 ? 19.880 -25.129 29.548 1.00 28.92 221 SER A CA 1
ATOM 1779 C C . SER A 1 221 ? 19.288 -26.481 29.133 1.00 28.92 221 SER A C 1
ATOM 1781 O O . SER A 1 221 ? 19.859 -27.527 29.437 1.00 28.92 221 SER A O 1
ATOM 1783 N N . ARG A 1 222 ? 18.298 -26.453 28.221 1.00 26.33 222 ARG A N 1
ATOM 1784 C CA . ARG A 1 222 ? 18.237 -27.415 27.103 1.00 26.33 222 ARG A CA 1
ATOM 1785 C C . ARG A 1 222 ? 17.500 -26.870 25.869 1.00 26.33 222 ARG A C 1
ATOM 1787 O O . ARG A 1 222 ? 16.301 -26.637 25.893 1.00 26.33 222 ARG A O 1
ATOM 1794 N N . SER A 1 223 ? 18.296 -26.707 24.811 1.00 27.03 223 SER A N 1
ATOM 1795 C CA . SER A 1 223 ? 18.038 -26.876 23.372 1.00 27.03 223 SER A CA 1
ATOM 1796 C C . SER A 1 223 ? 16.593 -27.089 22.888 1.00 27.03 223 SER A C 1
ATOM 1798 O O . SER A 1 223 ? 15.952 -28.083 23.222 1.00 27.03 223 SER A O 1
ATOM 1800 N N . GLY A 1 224 ? 16.174 -26.219 21.966 1.00 25.94 224 GLY A N 1
ATOM 1801 C CA . GLY A 1 224 ? 15.027 -26.407 21.080 1.00 25.94 224 GLY A CA 1
ATOM 1802 C C . GLY A 1 224 ? 15.108 -25.452 19.887 1.00 25.94 224 GLY A C 1
ATOM 1803 O O . GLY A 1 224 ? 14.468 -24.406 19.884 1.00 25.94 224 GLY A O 1
ATOM 1804 N N . GLN A 1 225 ? 15.932 -25.786 18.889 1.00 29.55 225 GLN A N 1
ATOM 1805 C CA . GLN A 1 225 ? 15.881 -25.161 17.561 1.00 29.55 225 GLN A CA 1
ATOM 1806 C C . GLN A 1 225 ? 14.510 -25.421 16.915 1.00 29.55 225 GLN A C 1
ATOM 1808 O O . GLN A 1 225 ? 14.081 -26.576 16.882 1.00 29.55 225 GLN A O 1
ATOM 1813 N N . PRO A 1 226 ? 13.864 -24.428 16.287 1.00 27.12 226 PRO A N 1
ATOM 1814 C CA . PRO A 1 226 ? 12.888 -24.698 15.245 1.00 27.12 226 PRO A CA 1
ATOM 1815 C C . PRO A 1 226 ? 13.633 -24.927 13.924 1.00 27.12 226 PRO A C 1
ATOM 1817 O O . PRO A 1 226 ? 14.288 -24.022 13.404 1.00 27.12 226 PRO A O 1
ATOM 1820 N N . LEU A 1 227 ? 13.547 -26.147 13.387 1.00 27.72 227 LEU A N 1
ATOM 1821 C CA . LEU A 1 227 ? 13.930 -26.444 12.006 1.00 27.72 227 LEU A CA 1
ATOM 1822 C C . LEU A 1 227 ? 13.045 -25.636 11.028 1.00 27.72 227 LEU A C 1
ATOM 1824 O O . LEU A 1 227 ? 11.844 -25.492 11.277 1.00 27.72 227 LEU A O 1
ATOM 1828 N N . PRO A 1 228 ? 13.592 -25.152 9.899 1.00 25.64 228 PRO A N 1
ATOM 1829 C CA . PRO A 1 228 ? 12.824 -24.463 8.870 1.00 25.64 228 PRO A CA 1
ATOM 1830 C C . PRO A 1 228 ? 11.917 -25.443 8.111 1.00 25.64 228 PRO A C 1
ATOM 1832 O O . PRO A 1 228 ? 12.357 -26.493 7.642 1.00 25.64 228 PRO A O 1
ATOM 1835 N N . LEU A 1 229 ? 10.641 -25.080 7.961 1.00 24.80 229 LEU A N 1
ATOM 1836 C CA . LEU A 1 229 ? 9.702 -25.782 7.089 1.00 24.80 229 LEU A CA 1
ATOM 1837 C C . LEU A 1 229 ? 10.090 -25.542 5.625 1.00 24.80 229 LEU A C 1
ATOM 1839 O O . LEU A 1 229 ? 9.843 -24.478 5.061 1.00 24.80 229 LEU A O 1
ATOM 1843 N N . HIS A 1 230 ? 10.695 -26.562 5.024 1.00 23.22 230 HIS A N 1
ATOM 1844 C CA . HIS A 1 230 ? 10.849 -26.717 3.583 1.00 23.22 230 HIS A CA 1
ATOM 1845 C C . HIS A 1 230 ? 9.455 -26.860 2.950 1.00 23.22 230 HIS A C 1
ATOM 1847 O O . HIS A 1 230 ? 8.793 -27.881 3.131 1.00 23.22 230 HIS A O 1
ATOM 1853 N N . LEU A 1 231 ? 9.003 -25.852 2.201 1.00 23.84 231 LEU A N 1
ATOM 1854 C CA . LEU A 1 231 ? 7.858 -25.989 1.300 1.00 23.84 231 LEU A CA 1
ATOM 1855 C C . LEU A 1 231 ? 8.386 -26.289 -0.108 1.00 23.84 231 LEU A C 1
ATOM 1857 O O . LEU A 1 231 ? 8.532 -25.404 -0.945 1.00 23.84 231 LEU A O 1
ATOM 1861 N N . SER A 1 232 ? 8.713 -27.556 -0.350 1.00 24.56 232 SER A N 1
ATOM 1862 C CA . SER A 1 232 ? 8.929 -28.083 -1.696 1.00 24.56 232 SER A CA 1
ATOM 1863 C C . SER A 1 232 ? 7.604 -28.665 -2.186 1.00 24.56 232 SER A C 1
ATOM 1865 O O . SER A 1 232 ? 7.177 -29.710 -1.700 1.00 24.56 232 SER A O 1
ATOM 1867 N N . ALA A 1 233 ? 6.950 -28.019 -3.147 1.00 25.53 233 ALA A N 1
ATOM 1868 C CA . ALA A 1 233 ? 5.908 -28.658 -3.944 1.00 25.53 233 ALA A CA 1
ATOM 1869 C C . ALA A 1 233 ? 6.018 -28.159 -5.384 1.00 25.53 233 ALA A C 1
ATOM 1871 O O . ALA A 1 233 ? 5.576 -27.064 -5.724 1.00 25.53 233 ALA A O 1
ATOM 1872 N N . ALA A 1 234 ? 6.664 -28.979 -6.211 1.00 22.38 234 ALA A N 1
ATOM 1873 C CA . ALA A 1 234 ? 6.667 -28.843 -7.654 1.00 22.38 234 ALA A CA 1
ATOM 1874 C C . ALA A 1 234 ? 5.232 -29.013 -8.175 1.00 22.38 234 ALA A C 1
ATOM 1876 O O . ALA A 1 234 ? 4.624 -30.068 -7.998 1.00 22.38 234 ALA A O 1
ATOM 1877 N N . LEU A 1 235 ? 4.696 -27.979 -8.820 1.00 25.08 235 LEU A N 1
ATOM 1878 C CA . LE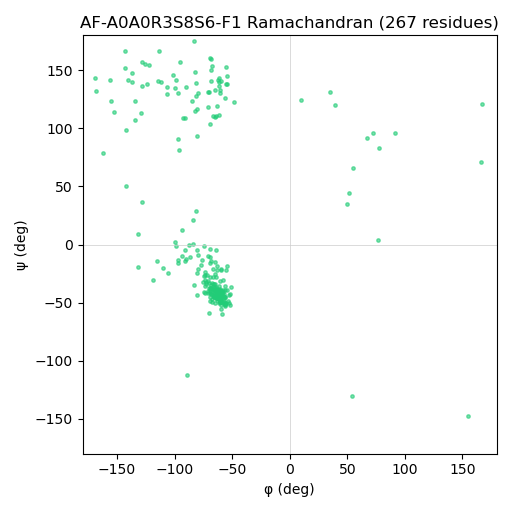U A 1 235 ? 3.498 -28.086 -9.644 1.00 25.08 235 LEU A CA 1
ATOM 1879 C C . LEU A 1 235 ? 3.946 -28.233 -11.099 1.00 25.08 235 LEU A C 1
ATOM 1881 O O . LEU A 1 235 ? 4.140 -27.254 -11.809 1.00 25.08 235 LEU A O 1
ATOM 1885 N N . ASN A 1 236 ? 4.124 -29.484 -11.521 1.00 24.28 236 ASN A N 1
ATOM 1886 C CA . ASN A 1 236 ? 4.134 -29.847 -12.933 1.00 24.28 236 ASN A CA 1
ATOM 1887 C C . ASN A 1 236 ? 2.706 -29.729 -13.461 1.00 24.28 236 ASN A C 1
ATOM 1889 O O . ASN A 1 236 ? 1.867 -30.496 -12.998 1.00 24.28 236 ASN A O 1
ATOM 1893 N N . HIS A 1 237 ? 2.440 -28.864 -14.442 1.00 26.66 237 HIS A N 1
ATOM 1894 C CA . HIS A 1 237 ? 1.281 -28.981 -15.336 1.00 26.66 237 HIS A CA 1
ATOM 1895 C C . HIS A 1 237 ? 1.638 -28.540 -16.766 1.00 26.66 237 HIS A C 1
ATOM 1897 O O . HIS A 1 237 ? 2.588 -27.777 -16.944 1.00 26.66 237 HIS A O 1
ATOM 1903 N N . PRO A 1 238 ? 0.945 -29.095 -17.777 1.00 24.61 238 PRO A N 1
ATOM 1904 C CA . PRO A 1 238 ? 1.441 -29.214 -19.140 1.00 24.61 238 PRO A CA 1
ATOM 1905 C C . PRO A 1 238 ? 1.256 -27.926 -19.942 1.00 24.61 238 PRO A C 1
ATOM 1907 O O . PRO A 1 238 ? 0.296 -27.182 -19.745 1.00 24.61 238 PRO A O 1
ATOM 1910 N N . ILE A 1 239 ? 2.185 -27.710 -20.868 1.00 27.78 239 ILE A N 1
ATOM 1911 C CA . ILE A 1 239 ? 2.133 -26.684 -21.906 1.00 27.78 239 ILE A CA 1
ATOM 1912 C C . ILE A 1 239 ? 1.331 -27.265 -23.071 1.00 27.78 239 ILE A C 1
ATOM 1914 O O . ILE A 1 239 ? 1.743 -28.286 -23.608 1.00 27.78 239 ILE A O 1
ATOM 1918 N N . ASP A 1 240 ? 0.261 -26.587 -23.484 1.00 26.78 240 ASP A N 1
ATOM 1919 C CA . ASP A 1 240 ? -0.217 -26.650 -24.866 1.00 26.78 240 ASP A CA 1
ATOM 1920 C C . ASP A 1 240 ? -0.391 -25.220 -25.411 1.00 26.78 240 ASP A C 1
ATOM 1922 O O . ASP A 1 240 ? -0.872 -24.343 -24.679 1.00 26.78 240 ASP A O 1
ATOM 1926 N N . PRO A 1 241 ? 0.039 -24.946 -26.658 1.00 31.14 241 PRO A N 1
ATOM 1927 C CA . PRO A 1 241 ? 0.089 -23.603 -27.219 1.00 31.14 241 PRO A CA 1
ATOM 1928 C C . PRO A 1 241 ? -1.125 -23.341 -28.116 1.00 31.14 241 PRO A C 1
ATOM 1930 O O . PRO A 1 241 ? -1.392 -24.153 -28.989 1.00 31.14 241 PRO A O 1
ATOM 1933 N N . GLU A 1 242 ? -1.797 -22.187 -28.002 1.00 23.53 242 GLU A N 1
ATOM 1934 C CA . GLU A 1 242 ? -2.361 -21.540 -29.201 1.00 23.53 242 GLU A CA 1
ATOM 1935 C C . GLU A 1 242 ? -2.861 -20.097 -29.013 1.00 23.53 242 GLU A C 1
ATOM 1937 O O . GLU A 1 242 ? -3.678 -19.772 -28.153 1.00 23.53 242 GLU A O 1
ATOM 1942 N N . SER A 1 243 ? -2.418 -19.276 -29.969 1.00 24.81 243 SER A N 1
ATOM 1943 C CA . SER A 1 243 ? -2.985 -18.022 -30.483 1.00 24.81 243 SER A CA 1
ATOM 1944 C C . SER A 1 243 ? -2.915 -16.755 -29.614 1.00 24.81 243 SER A C 1
ATOM 1946 O O . SER A 1 243 ? -3.787 -16.429 -28.810 1.00 24.81 243 SER A O 1
ATOM 1948 N N . LEU A 1 244 ? -1.874 -15.962 -29.898 1.00 27.25 244 LEU A N 1
ATOM 1949 C CA . LEU A 1 244 ? -1.879 -14.515 -29.718 1.00 27.25 244 LEU A CA 1
ATOM 1950 C C . LEU A 1 244 ? -2.980 -13.893 -30.582 1.00 27.25 244 LEU A C 1
ATOM 1952 O O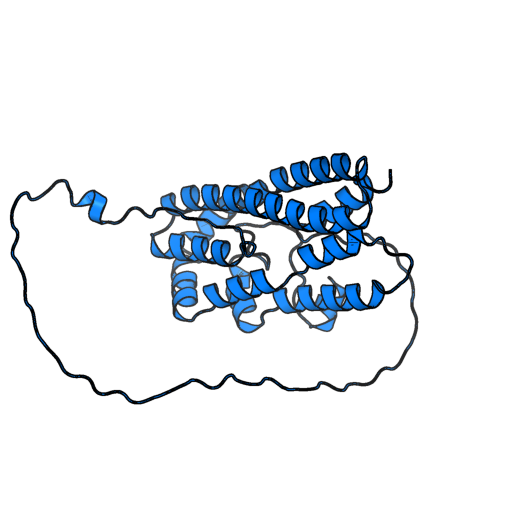 . LEU A 1 244 ? -3.007 -14.094 -31.793 1.00 27.25 244 LEU A O 1
ATOM 1956 N N . ASN A 1 245 ? -3.793 -13.033 -29.978 1.00 23.31 245 ASN A N 1
ATOM 1957 C CA . ASN A 1 245 ? -4.349 -11.893 -30.689 1.00 23.31 245 ASN A CA 1
ATOM 1958 C C . ASN A 1 245 ? -4.098 -10.639 -29.854 1.00 23.31 245 ASN A C 1
ATOM 1960 O O . ASN A 1 245 ? -4.600 -10.495 -28.738 1.00 23.31 245 ASN A O 1
ATOM 1964 N N . HIS A 1 246 ? -3.256 -9.767 -30.409 1.00 32.66 246 HIS A N 1
ATOM 1965 C CA . HIS A 1 246 ? -3.003 -8.422 -29.924 1.00 32.66 24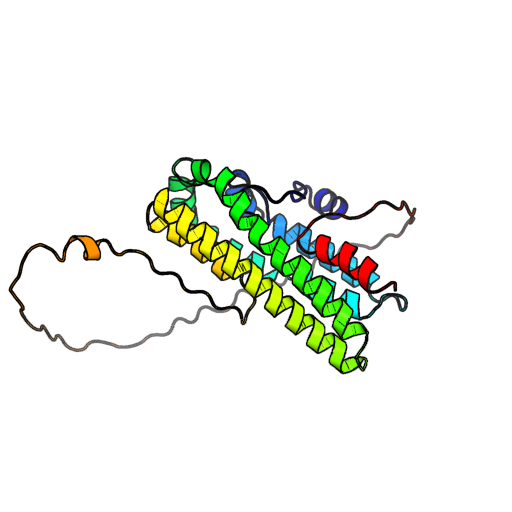6 HIS A CA 1
ATOM 1966 C C . HIS A 1 246 ? -4.317 -7.648 -29.836 1.00 32.66 246 HIS A C 1
ATOM 1968 O O . HIS A 1 246 ? -5.036 -7.507 -30.823 1.00 32.66 246 HIS A O 1
ATOM 1974 N N . SER A 1 247 ? -4.593 -7.093 -28.661 1.00 23.84 247 SER A N 1
ATOM 1975 C CA . SER A 1 247 ? -5.459 -5.931 -28.555 1.00 23.84 247 SER A CA 1
ATOM 1976 C C . SER A 1 247 ? -4.796 -4.936 -27.617 1.00 23.84 247 SER A C 1
ATOM 1978 O O . SER A 1 247 ? -4.743 -5.132 -26.403 1.00 23.84 247 SER A O 1
ATOM 1980 N N . ASP A 1 248 ? -4.291 -3.871 -28.227 1.00 30.14 248 ASP A N 1
ATOM 1981 C CA . ASP A 1 248 ? -3.893 -2.626 -27.592 1.00 30.14 248 ASP A CA 1
ATOM 1982 C C . ASP A 1 248 ? -4.990 -2.124 -26.646 1.00 30.14 248 ASP A C 1
ATOM 1984 O O . ASP A 1 248 ? -6.130 -1.914 -27.071 1.00 30.14 248 ASP A O 1
ATOM 1988 N N . ARG A 1 249 ? -4.648 -1.931 -25.365 1.00 24.88 249 ARG A N 1
ATOM 1989 C CA . ARG A 1 249 ? -5.307 -1.000 -24.428 1.00 24.88 249 ARG A CA 1
ATOM 1990 C C . ARG A 1 249 ? -4.486 -0.851 -23.134 1.00 24.88 249 ARG A C 1
ATOM 1992 O O . ARG A 1 249 ? -3.882 -1.821 -22.679 1.00 24.88 249 ARG A O 1
ATOM 1999 N N . PRO A 1 250 ? -4.438 0.357 -22.542 1.00 30.94 250 PRO A N 1
ATOM 2000 C CA . PRO A 1 250 ? -3.384 0.751 -21.611 1.00 30.94 250 PRO A CA 1
ATOM 2001 C C . PRO A 1 250 ? -3.611 0.183 -20.205 1.00 30.94 250 PRO A C 1
ATOM 2003 O O . PRO A 1 250 ? -4.685 0.319 -19.619 1.00 30.94 250 PRO A O 1
ATOM 2006 N N . LEU A 1 251 ? -2.569 -0.436 -19.651 1.00 30.11 251 LEU A N 1
ATOM 2007 C CA . LEU A 1 251 ? -2.547 -0.998 -18.303 1.00 30.11 251 LEU A CA 1
ATOM 2008 C C . LEU A 1 251 ? -2.299 0.120 -17.279 1.00 30.11 251 LEU A C 1
ATOM 2010 O O . LEU A 1 251 ? -1.253 0.761 -17.301 1.00 30.11 251 LEU A O 1
ATOM 2014 N N . SER A 1 252 ? -3.279 0.344 -16.397 1.00 28.97 252 SER A N 1
ATOM 2015 C CA . SER A 1 252 ? -3.330 1.382 -15.356 1.00 28.97 252 SER A CA 1
ATOM 2016 C C . SER A 1 252 ? -3.318 0.771 -13.942 1.00 28.97 252 SER A C 1
ATOM 2018 O O . SER A 1 252 ? -3.983 -0.230 -13.697 1.00 28.97 252 SER A O 1
ATOM 2020 N N . SER A 1 253 ? -2.589 1.439 -13.039 1.00 33.28 253 SER A N 1
ATOM 2021 C CA . SER A 1 253 ? -2.582 1.395 -11.561 1.00 33.28 253 SER A CA 1
ATOM 2022 C C . SER A 1 253 ? -2.111 0.153 -10.765 1.00 33.28 253 SER A C 1
ATOM 2024 O O . SER A 1 253 ? -2.877 -0.695 -10.338 1.00 33.28 253 SER A O 1
ATOM 2026 N N . PHE A 1 254 ? -0.824 0.134 -10.421 1.00 34.88 254 PHE A N 1
ATOM 2027 C CA . PHE A 1 254 ? -0.365 0.243 -9.025 1.00 34.88 254 PHE A CA 1
ATOM 2028 C C . PHE A 1 254 ? 0.369 1.584 -8.947 1.00 34.88 254 PHE A C 1
ATOM 2030 O O . PHE A 1 254 ? 0.660 2.127 -10.001 1.00 34.88 254 PHE A O 1
ATOM 2037 N N . MET A 1 255 ? 0.712 2.171 -7.803 1.00 39.81 255 MET A N 1
ATOM 2038 C CA . MET A 1 255 ? 1.818 3.139 -7.845 1.00 39.81 255 MET A CA 1
ATOM 2039 C C . MET A 1 255 ? 3.089 2.315 -7.834 1.00 39.81 255 MET A C 1
ATOM 2041 O O . MET A 1 255 ? 3.490 1.801 -6.793 1.00 39.81 255 MET A O 1
ATOM 2045 N N . PRO A 1 256 ? 3.566 2.038 -9.055 1.00 49.91 256 PRO A N 1
ATOM 2046 C CA . PRO A 1 256 ? 4.046 3.085 -9.924 1.00 49.91 256 PRO A CA 1
ATOM 2047 C C . PRO A 1 256 ? 3.727 2.926 -11.438 1.00 49.91 256 PRO A C 1
ATOM 2049 O O . PRO A 1 256 ? 4.580 3.122 -12.282 1.00 49.91 256 PRO A O 1
ATOM 2052 N N . ILE A 1 257 ? 2.488 2.672 -11.830 1.00 42.03 257 ILE A N 1
ATOM 2053 C CA . ILE A 1 257 ? 2.000 2.829 -13.206 1.00 42.03 257 ILE A CA 1
ATOM 2054 C C . ILE A 1 257 ? 1.869 4.314 -13.583 1.00 42.03 257 ILE A C 1
ATOM 2056 O O . ILE A 1 257 ? 2.086 4.676 -14.733 1.00 42.03 257 ILE A O 1
ATOM 2060 N N . LEU A 1 258 ? 1.668 5.204 -12.604 1.00 36.94 258 LEU A N 1
ATOM 2061 C CA . LEU A 1 258 ? 1.917 6.639 -12.788 1.00 36.94 258 LEU A CA 1
ATOM 2062 C C . LEU A 1 258 ? 3.411 6.947 -12.982 1.00 36.94 258 LEU A C 1
ATOM 2064 O O . LEU A 1 258 ? 3.720 7.893 -13.700 1.00 36.94 258 LEU A O 1
ATOM 2068 N N . LEU A 1 259 ? 4.328 6.134 -12.431 1.00 41.62 259 LEU A N 1
ATOM 2069 C CA . LEU A 1 259 ? 5.731 6.184 -12.849 1.00 41.62 259 LEU A CA 1
ATOM 2070 C C . LEU A 1 259 ? 5.891 5.562 -14.232 1.00 41.62 259 LEU A C 1
ATOM 2072 O O . LEU A 1 259 ? 6.559 6.171 -15.026 1.00 41.62 259 LEU A O 1
ATOM 2076 N N . ILE A 1 260 ? 5.256 4.448 -14.592 1.00 42.78 260 ILE A N 1
ATOM 2077 C CA . ILE A 1 260 ? 5.479 3.785 -15.888 1.00 42.78 260 ILE A CA 1
ATOM 2078 C C . ILE A 1 260 ? 4.961 4.628 -17.054 1.00 42.78 260 ILE A C 1
ATOM 2080 O O . ILE A 1 260 ? 5.730 4.901 -17.961 1.00 42.78 260 ILE A O 1
ATOM 2084 N N . ALA A 1 261 ? 3.728 5.138 -17.019 1.00 37.66 261 ALA A N 1
ATOM 2085 C CA . ALA A 1 261 ? 3.234 6.023 -18.077 1.00 37.66 261 ALA A CA 1
ATOM 2086 C C . ALA A 1 261 ? 4.041 7.334 -18.152 1.00 37.66 261 ALA A C 1
ATOM 2088 O O . ALA A 1 261 ? 4.367 7.792 -19.241 1.00 37.66 261 ALA A O 1
ATOM 2089 N N . SER A 1 262 ? 4.425 7.911 -17.006 1.00 36.09 262 SER A N 1
ATOM 2090 C CA . SER A 1 262 ? 5.202 9.160 -16.976 1.00 36.09 262 SER A CA 1
ATOM 2091 C C . SER A 1 262 ? 6.704 8.966 -17.226 1.00 36.09 262 SER A C 1
ATOM 2093 O O . SER A 1 262 ? 7.345 9.910 -17.662 1.00 36.09 262 SER A O 1
ATOM 2095 N N . LEU A 1 263 ? 7.278 7.786 -16.962 1.00 43.03 263 LEU A N 1
ATOM 2096 C CA . LEU A 1 263 ? 8.663 7.414 -17.284 1.00 43.03 263 LEU A CA 1
ATOM 2097 C C . LEU A 1 263 ? 8.776 7.009 -18.745 1.00 43.03 263 LEU A C 1
ATOM 2099 O O . LEU A 1 263 ? 9.728 7.438 -19.378 1.00 43.03 263 LEU A O 1
ATOM 2103 N N . ILE A 1 264 ? 7.830 6.223 -19.272 1.00 41.88 264 ILE A N 1
ATOM 2104 C CA . ILE A 1 264 ? 7.770 5.895 -20.701 1.00 41.88 264 ILE A CA 1
ATOM 2105 C C . ILE A 1 264 ? 7.709 7.212 -21.483 1.00 41.88 264 ILE A C 1
ATOM 2107 O O . ILE A 1 264 ? 8.595 7.478 -22.280 1.00 41.88 264 ILE A O 1
ATOM 2111 N N . LEU A 1 265 ? 6.790 8.125 -21.140 1.00 37.31 265 LEU A N 1
ATOM 2112 C CA . LEU A 1 265 ? 6.712 9.452 -21.771 1.00 37.31 265 LEU A CA 1
ATOM 2113 C C . LEU A 1 265 ? 7.915 10.378 -21.488 1.00 37.31 265 LEU A C 1
ATOM 2115 O O . LEU A 1 265 ? 8.114 11.344 -22.221 1.00 37.31 265 LEU A O 1
ATOM 2119 N N . ALA A 1 266 ? 8.691 10.152 -20.423 1.00 36.66 266 ALA A N 1
ATOM 2120 C CA . ALA A 1 266 ? 9.868 10.967 -20.098 1.00 36.66 266 ALA A CA 1
ATOM 2121 C C . ALA A 1 266 ? 11.176 10.443 -20.712 1.00 36.66 266 ALA A C 1
ATOM 2123 O O . ALA A 1 266 ? 12.162 11.182 -20.693 1.00 36.66 266 ALA A O 1
ATOM 2124 N N . LEU A 1 267 ? 11.188 9.204 -21.213 1.00 40.28 267 LEU A N 1
ATOM 2125 C CA . LEU A 1 267 ? 12.361 8.529 -21.777 1.00 40.28 267 LEU A CA 1
ATOM 2126 C C . LEU A 1 267 ? 12.225 8.224 -23.280 1.00 40.28 267 LEU A C 1
ATOM 2128 O O . LEU A 1 267 ? 13.246 7.985 -23.908 1.00 40.28 267 LEU A O 1
ATOM 2132 N N . ASP A 1 268 ? 11.020 8.306 -23.862 1.00 29.39 268 ASP A N 1
ATOM 2133 C CA . ASP A 1 268 ? 10.770 8.286 -25.323 1.00 29.39 268 ASP A CA 1
ATOM 2134 C C . ASP A 1 268 ? 10.996 9.665 -25.998 1.00 29.39 268 ASP A C 1
ATOM 2136 O O . ASP A 1 268 ? 10.344 10.018 -26.983 1.00 29.39 268 ASP A O 1
ATOM 2140 N N . GLY A 1 269 ? 11.888 10.485 -25.430 1.00 32.94 269 GLY A N 1
ATOM 2141 C CA . GLY A 1 269 ? 12.278 11.798 -25.959 1.00 32.94 269 GLY A CA 1
ATOM 2142 C C . GLY A 1 269 ? 13.633 11.764 -26.640 1.00 32.94 269 GLY A C 1
ATOM 2143 O O . GLY A 1 269 ? 14.587 11.316 -25.969 1.00 32.94 269 GLY A O 1
#

Foldseek 3Di:
DVVQCVVVVHDDADQDQFFLNLQRDALVCLVVCLVPVSSLSSLVVVLVVCVVVCPPPPDDVLVVLVSCLQSDCQLSVQLSVQCSDPVNVVLSVVCVPAQRVVRRRVLSVLLCLLVVLLVVLLVVLLVVVVPDDPPVNSVVNNVSVLVSNLVSLQSSLVSLLVSCLVRHDPSNSCSSSVSSQSSHDPPRDDDDDDPDPVVVVVPDDDDDDDDDDDDDDDDDDDDDDDDDDDPDDDDDDDDDDDDDDDDDDDDGDDVVVVSVVSNVVSVVD

Secondary structure (DSSP, 8-state):
-HHHHHHHT-PPPPSS--TT--SS-STTTHHHHHHH-HHHHHHHHHHHHHHHHHTSTTS-HHHHHHHHHHS--HHHHHHHHHHTSHHHHHHHHHHIIIIIHHHHHHHHHHHHHHHHHHHHHHHHHHHHHTT--HHHHHHHHHHHHHHHHHHHHHHHHHHHHHHHHHHS-HHHHHHHHHHHHHTS-TT---------GGGSSTTS-------------------------------------------------STTHHHHHHHHHHH--

Organism: Hymenolepis diminuta (NCBI:txid6216)

pLDDT: mean 71.28, std 25.74, range [22.38, 98.25]

Radius of gyration: 23.45 Å; Cα contacts (8 Å, |Δi|>4): 215; chains: 1; bounding box: 43×47×78 Å

Mean predicted aligned error: 14.31 Å

Solvent-accessible surface area (backbone atoms only — not comparable to full-atom values): 16450 Å² total; per-residue (Å²): 102,67,66,37,15,60,76,70,74,45,82,63,70,57,65,64,83,41,24,69,46,74,81,57,42,52,89,79,43,51,64,58,35,60,76,63,44,51,52,56,55,36,40,46,44,49,40,56,57,45,58,75,55,58,79,43,94,82,59,59,71,65,54,56,48,51,48,58,66,59,47,53,49,69,30,56,51,45,19,48,58,50,46,54,33,73,69,46,38,49,54,46,61,68,34,44,82,50,39,51,51,71,44,24,70,64,29,27,61,25,49,52,43,31,53,61,28,51,54,51,43,49,56,50,52,46,62,45,69,79,73,62,61,74,78,61,42,54,59,50,47,52,52,50,52,52,52,29,50,39,54,10,51,52,49,20,50,54,44,43,50,62,53,32,67,76,62,36,58,70,69,57,38,49,53,55,53,50,31,56,57,42,45,38,56,97,88,48,83,85,89,84,85,75,89,56,79,68,77,73,53,78,82,63,81,84,86,80,89,86,81,88,87,88,86,80,90,86,84,84,89,82,91,81,84,83,79,83,84,80,84,82,76,87,82,87,77,86,89,80,89,86,81,92,74,92,74,94,77,88,88,76,48,56,95,48,34,70,47,47,60,50,42,52,68,50,63,80,110